Protein AF-A0A8X6KMV6-F1 (afdb_monomer_lite)

pLDDT: mean 76.81, std 20.89, range [30.95, 98.0]

Organism: Trichonephila clavata (NCBI:txid2740835)

Sequence (287 aa):
MKRKKREDEEQDEEENRRARKGWRGVPLWRKRGWTEKKVRKIEEEGGMQQQEKNLSFVSFFTSVDRYDYQVLLENATFCLVPRGRRLGSFRFLEALQAGCVPVLLSNGWELPFSDVLHWDKATVWADERLLLQVPEMIRSIPPTKVHSYRQQTQILWDNYFSSVEKIVSTTFEIIRERVRIPLQRSSYVWNSHPGALPILPQFSDVLRDFPFYLNHLGDTPHPKFTAVIYVSMAAHSAPLLRLVKTVAKSAYAARVVVIWNSETVPASSVKWPSSPIPINVIQAQHK

Secondary structure (DSSP, 8-state):
-TTHHHHHHHHHHHHHHHHHHS-SS--HHHHTT--HHHHHHHHHHT---S--SS---S-SSS-TTSS-HHHHHHH-SEEEEE--SSS--HHHHHHHHTT-EEEEE-TTPPPTTTTT--GGGT-EE--GGGGGGHHHHHHTS-HHHHHHHHHHHHHHIIIIISSHHHHHHHHHHHHHHHH-GGGPPPHHHHHSTT-STTS-TTS---GGGSGGGTTTTTPPPPSSEEEEEEE-S----HHHHHHHHHHHT-TTEEEEEEEE-SSS---TT--PPP-SS-EEEEE----

Foldseek 3Di:
DVVVVVVVVVVVVVVVVVVVVPDDPDDVCVVVVDDPVRVVVCVVVPDDDDDDPPDPDDDPDPPPPPDDPLVVLLPALAFEFEDDPDLDTPSLLSNLVSLHAYEYAYPPRDDPPVVQEDCVQQHHYDHVVCVVCVVVVVVPDDVVSSVSNSVQSPQCCQQAPVDPVSVVLVVVLVVVCVVPVLLDADSCQCRDPPHDSVDDSVDDPDPVVDPVCCVVVVHDDDQADEAEAEAADDPPDPVVLVVQVVLLPDPRHQEYEYEYNYPDDPDPPPDRDDGPHYYHYHYDDPD

InterPro domains:
  IPR004263 Exostosin-like [PTHR11062] (48-169)
  IPR015338 Glycosyl transferase 64 domain [PF09258] (225-286)
  IPR029044 Nucleotide-diphospho-sugar transferases [G3DSA:3.90.550.10] (223-287)
  IPR040911 Exostosin, GT47 domain [PF03016] (50-140)

Structure (mmCIF, N/CA/C/O backbone):
data_AF-A0A8X6KMV6-F1
#
_entry.id   AF-A0A8X6KMV6-F1
#
loop_
_atom_site.group_PDB
_atom_site.id
_atom_site.type_symbol
_atom_site.label_atom_id
_atom_site.label_alt_id
_atom_site.label_comp_id
_atom_site.label_asym_id
_atom_site.label_entity_id
_atom_site.label_seq_id
_atom_site.pdbx_PDB_ins_code
_atom_site.Cartn_x
_atom_site.Cartn_y
_atom_site.Cartn_z
_atom_site.occupancy
_atom_site.B_iso_or_equiv
_atom_site.auth_seq_id
_atom_site.auth_comp_id
_atom_site.auth_asym_id
_atom_site.auth_atom_id
_atom_site.pdbx_PDB_model_num
ATOM 1 N N . MET A 1 1 ? 49.694 -40.232 -8.387 1.00 46.78 1 MET A N 1
ATOM 2 C CA . MET A 1 1 ? 48.584 -39.443 -8.978 1.00 46.78 1 MET A CA 1
ATOM 3 C C . MET A 1 1 ? 47.824 -38.556 -7.985 1.00 46.78 1 MET A C 1
ATOM 5 O O . MET A 1 1 ? 47.516 -37.438 -8.357 1.00 46.78 1 MET A O 1
ATOM 9 N N . LYS A 1 2 ? 47.547 -38.972 -6.735 1.00 47.00 2 LYS A N 1
ATOM 10 C CA . LYS A 1 2 ? 46.795 -38.138 -5.763 1.00 47.00 2 LYS A CA 1
ATOM 11 C C . LYS A 1 2 ? 47.569 -36.970 -5.116 1.00 47.00 2 LYS A C 1
ATOM 13 O O . LYS A 1 2 ? 46.929 -36.087 -4.566 1.00 47.00 2 LYS A O 1
ATOM 18 N N . ARG A 1 3 ? 48.908 -36.965 -5.166 1.00 43.78 3 ARG A N 1
ATOM 19 C CA . ARG A 1 3 ? 49.748 -35.912 -4.556 1.00 43.78 3 ARG A CA 1
ATOM 20 C C . ARG A 1 3 ? 49.886 -34.681 -5.463 1.00 43.78 3 ARG A C 1
ATOM 22 O O . ARG A 1 3 ? 49.598 -33.582 -5.028 1.00 43.78 3 ARG A O 1
ATOM 29 N N . LYS A 1 4 ? 50.137 -34.914 -6.756 1.00 40.34 4 LYS A N 1
ATOM 30 C CA . LYS A 1 4 ? 50.258 -33.869 -7.785 1.00 40.34 4 LYS A CA 1
ATOM 31 C C . LYS A 1 4 ? 48.969 -33.057 -7.979 1.00 40.34 4 LYS A C 1
ATOM 33 O O . LYS A 1 4 ? 49.006 -31.843 -7.960 1.00 40.34 4 LYS A O 1
ATOM 38 N N . LYS A 1 5 ? 47.807 -33.724 -7.991 1.00 40.69 5 LYS A N 1
ATOM 39 C CA . LYS A 1 5 ? 46.504 -33.042 -8.077 1.00 40.69 5 LYS A CA 1
ATOM 40 C C . LYS A 1 5 ? 46.213 -32.125 -6.876 1.00 40.69 5 LYS A C 1
ATOM 42 O O . LYS A 1 5 ? 45.479 -31.160 -7.014 1.00 40.69 5 LYS A O 1
ATOM 47 N N . ARG A 1 6 ? 46.774 -32.442 -5.704 1.00 45.81 6 ARG A N 1
ATOM 48 C CA . ARG A 1 6 ? 46.565 -31.664 -4.479 1.00 45.81 6 ARG A CA 1
ATOM 49 C C . ARG A 1 6 ? 47.495 -30.443 -4.413 1.00 45.81 6 ARG A C 1
ATOM 51 O O . ARG A 1 6 ? 47.099 -29.441 -3.847 1.00 45.81 6 ARG A O 1
ATOM 58 N N . GLU A 1 7 ? 48.674 -30.525 -5.030 1.00 48.22 7 GLU A N 1
ATOM 59 C CA . GLU A 1 7 ? 49.608 -29.399 -5.203 1.00 48.22 7 GLU A CA 1
ATOM 60 C C . GLU A 1 7 ? 49.115 -28.413 -6.280 1.00 48.22 7 GLU A C 1
ATOM 62 O O . GLU A 1 7 ? 49.210 -27.203 -6.086 1.00 48.22 7 GLU A O 1
ATOM 67 N N . ASP A 1 8 ? 48.511 -28.920 -7.361 1.00 43.59 8 ASP A N 1
ATOM 68 C CA . ASP A 1 8 ? 47.935 -28.092 -8.431 1.00 43.59 8 ASP A CA 1
ATOM 69 C C . ASP A 1 8 ? 46.687 -27.307 -7.944 1.00 43.59 8 ASP A C 1
ATOM 71 O O . ASP A 1 8 ? 46.534 -26.126 -8.245 1.00 43.59 8 ASP A O 1
ATOM 75 N N . GLU A 1 9 ? 45.823 -27.920 -7.117 1.00 48.19 9 GLU A N 1
ATOM 76 C CA . GLU A 1 9 ? 44.643 -27.249 -6.530 1.00 48.19 9 GLU A CA 1
ATOM 77 C C . GLU A 1 9 ? 45.021 -26.167 -5.491 1.00 48.19 9 GLU A C 1
ATOM 79 O O . GLU A 1 9 ? 44.316 -25.165 -5.354 1.00 48.19 9 GLU A O 1
ATOM 84 N N . GLU A 1 10 ? 46.143 -26.330 -4.780 1.00 49.81 10 GLU A N 1
ATOM 85 C CA . GLU A 1 10 ? 46.618 -25.368 -3.773 1.00 49.81 10 GLU A CA 1
ATOM 86 C C . GLU A 1 10 ? 47.296 -24.144 -4.425 1.00 49.81 10 GLU A C 1
ATOM 88 O O . GLU A 1 10 ? 47.145 -23.017 -3.944 1.00 49.81 10 GLU A O 1
ATOM 93 N N . GLN A 1 11 ? 47.960 -24.333 -5.576 1.00 42.31 11 GLN A N 1
ATOM 94 C CA . GLN A 1 11 ? 48.485 -23.236 -6.401 1.00 42.31 11 GLN A CA 1
ATOM 95 C C . GLN A 1 11 ? 47.372 -22.385 -7.031 1.00 42.31 11 GLN A C 1
ATOM 97 O O . GLN A 1 11 ? 47.452 -21.153 -6.984 1.00 42.31 11 GLN A O 1
ATOM 102 N N . ASP A 1 12 ? 46.310 -23.016 -7.537 1.00 44.03 12 ASP A N 1
ATOM 103 C CA . ASP A 1 12 ? 45.168 -22.312 -8.132 1.00 44.03 12 ASP A CA 1
ATOM 104 C C . ASP A 1 12 ? 44.402 -21.467 -7.094 1.00 44.03 12 ASP A C 1
ATOM 106 O O . ASP A 1 12 ? 43.954 -20.353 -7.391 1.00 44.03 12 ASP A O 1
ATOM 110 N N . GLU A 1 13 ? 44.274 -21.929 -5.843 1.00 50.09 13 GLU A N 1
ATOM 111 C CA . GLU A 1 13 ? 43.639 -21.140 -4.777 1.00 50.09 13 GLU A CA 1
ATOM 112 C C . GLU A 1 13 ? 44.478 -19.928 -4.340 1.00 50.09 13 GLU A C 1
ATOM 114 O O . GLU A 1 13 ? 43.919 -18.863 -4.025 1.00 50.09 13 GLU A O 1
ATOM 119 N N . GLU A 1 14 ? 45.809 -20.041 -4.340 1.00 46.94 14 GLU A N 1
ATOM 120 C CA . GLU A 1 14 ? 46.691 -18.928 -3.991 1.00 46.94 14 GLU A CA 1
ATOM 121 C C . GLU A 1 14 ? 46.764 -17.873 -5.109 1.00 46.94 14 GLU A C 1
ATOM 123 O O . GLU A 1 14 ? 46.710 -16.666 -4.827 1.00 46.94 14 GLU A O 1
ATOM 128 N N . GLU A 1 15 ? 46.773 -18.296 -6.375 1.00 44.78 15 GLU A N 1
ATOM 129 C CA . GLU A 1 15 ? 46.689 -17.397 -7.530 1.00 44.78 15 GLU A CA 1
ATOM 130 C C . GLU A 1 15 ? 45.343 -16.652 -7.562 1.00 44.78 15 GLU A C 1
ATOM 132 O O . GLU A 1 15 ? 45.298 -15.426 -7.729 1.00 44.78 15 GLU A O 1
ATOM 137 N N . ASN A 1 16 ? 44.240 -17.340 -7.254 1.00 43.38 16 ASN A N 1
ATOM 138 C CA . ASN A 1 16 ? 42.907 -16.737 -7.205 1.00 43.38 16 ASN A CA 1
ATOM 139 C C . ASN A 1 16 ? 42.738 -15.776 -6.002 1.00 43.38 16 ASN A C 1
ATOM 141 O O . ASN A 1 16 ? 42.033 -14.762 -6.089 1.00 43.38 16 ASN A O 1
ATOM 145 N N . ARG A 1 17 ? 43.450 -16.006 -4.884 1.00 48.69 17 ARG A N 1
ATOM 146 C CA . ARG A 1 17 ? 43.554 -15.032 -3.775 1.00 48.69 17 ARG A CA 1
ATOM 147 C C . ARG A 1 17 ? 44.360 -13.789 -4.152 1.00 48.69 17 ARG A C 1
ATOM 149 O O . ARG A 1 17 ? 43.972 -12.691 -3.737 1.00 48.69 17 ARG A O 1
ATOM 156 N N . ARG A 1 18 ? 45.439 -13.922 -4.933 1.00 44.16 18 ARG A N 1
ATOM 157 C CA . ARG A 1 18 ? 46.222 -12.777 -5.443 1.00 44.16 18 ARG A CA 1
ATOM 158 C C . ARG A 1 18 ? 45.424 -11.971 -6.475 1.00 44.16 18 ARG A C 1
ATOM 160 O O . ARG A 1 18 ? 45.390 -10.743 -6.387 1.00 44.16 18 ARG A O 1
ATOM 167 N N . ALA A 1 19 ? 44.675 -12.639 -7.354 1.00 44.44 19 ALA A N 1
ATOM 168 C CA . ALA A 1 19 ? 43.802 -12.002 -8.342 1.00 44.44 19 ALA A CA 1
ATOM 169 C C . ALA A 1 19 ? 42.655 -11.190 -7.704 1.00 44.44 19 ALA A C 1
ATOM 171 O O . ALA A 1 19 ? 42.304 -10.115 -8.187 1.00 44.44 19 ALA A O 1
ATOM 172 N N . ARG A 1 20 ? 42.106 -11.624 -6.562 1.00 45.59 20 ARG A N 1
ATOM 173 C CA . ARG A 1 20 ? 41.031 -10.886 -5.867 1.00 45.59 20 ARG A CA 1
ATOM 174 C C . ARG A 1 20 ? 41.483 -9.588 -5.191 1.00 45.59 20 ARG A C 1
ATOM 176 O O . ARG A 1 20 ? 40.651 -8.709 -4.974 1.00 45.59 20 ARG A O 1
ATOM 183 N N . LYS A 1 21 ? 42.773 -9.435 -4.869 1.00 42.78 21 LYS A N 1
ATOM 184 C CA . LYS A 1 21 ? 43.291 -8.240 -4.174 1.00 42.78 21 LYS A CA 1
ATOM 185 C C . LYS A 1 21 ? 43.735 -7.106 -5.114 1.00 42.78 21 LYS A C 1
ATOM 187 O O . LYS A 1 21 ? 43.812 -5.972 -4.658 1.00 42.78 21 LYS A O 1
ATOM 192 N N . GLY A 1 22 ? 43.958 -7.370 -6.407 1.00 42.41 22 GLY A N 1
ATOM 193 C CA . GLY A 1 22 ? 44.507 -6.382 -7.357 1.00 42.41 22 GLY A CA 1
ATOM 194 C C . GLY A 1 22 ? 43.522 -5.700 -8.321 1.00 42.41 22 GLY A C 1
ATOM 195 O O . GLY A 1 22 ? 43.952 -4.895 -9.140 1.00 42.41 22 GLY A O 1
ATOM 196 N N . TRP A 1 23 ? 42.221 -6.015 -8.284 1.00 45.22 23 TRP A N 1
ATOM 197 C CA . TRP A 1 23 ? 41.308 -5.723 -9.407 1.00 45.22 23 TRP A CA 1
ATOM 198 C C . TRP A 1 23 ? 40.057 -4.917 -9.025 1.00 45.22 23 TRP A C 1
ATOM 200 O O . TRP A 1 23 ? 38.942 -5.241 -9.440 1.00 45.22 23 TRP A O 1
ATOM 210 N N . ARG A 1 24 ? 40.222 -3.821 -8.278 1.00 32.06 24 ARG A N 1
ATOM 211 C CA . ARG A 1 24 ? 39.192 -2.770 -8.188 1.00 32.06 24 ARG A CA 1
ATOM 212 C C . ARG A 1 24 ? 39.662 -1.524 -8.943 1.00 32.06 24 ARG A C 1
ATOM 214 O O . ARG A 1 24 ? 40.723 -1.002 -8.637 1.00 32.06 24 ARG A O 1
ATOM 221 N N . GLY A 1 25 ? 38.881 -1.081 -9.936 1.00 45.06 25 GLY A N 1
ATOM 222 C CA . GLY A 1 25 ? 39.086 0.196 -10.643 1.00 45.06 25 GLY A CA 1
ATOM 223 C C . GLY A 1 25 ? 39.717 0.151 -12.043 1.00 45.06 25 GLY A C 1
ATOM 224 O O . GLY A 1 25 ? 39.927 1.205 -12.627 1.00 45.06 25 GLY A O 1
ATOM 225 N N . VAL A 1 26 ? 40.011 -1.020 -12.623 1.00 44.22 26 VAL A N 1
ATOM 226 C CA . VAL A 1 26 ? 40.602 -1.092 -13.979 1.00 44.22 26 VAL A CA 1
ATOM 227 C C . VAL A 1 26 ? 39.504 -1.081 -15.063 1.00 44.22 26 VAL A C 1
ATOM 229 O O . VAL A 1 26 ? 38.634 -1.959 -15.017 1.00 44.22 26 VAL A O 1
ATOM 232 N N . PRO A 1 27 ? 39.540 -0.166 -16.056 1.00 47.47 27 PRO A N 1
ATOM 233 C CA . PRO A 1 27 ? 38.588 -0.127 -17.172 1.00 47.47 27 PRO A CA 1
ATOM 234 C C . PRO A 1 27 ? 38.566 -1.422 -18.001 1.00 47.47 27 PRO A C 1
ATOM 236 O O . PRO A 1 27 ? 39.593 -2.080 -18.192 1.00 47.47 27 PRO A O 1
ATOM 239 N N . LEU A 1 28 ? 37.390 -1.792 -18.521 1.00 41.94 28 LEU A N 1
ATOM 240 C CA . LEU A 1 28 ? 37.129 -3.103 -19.135 1.00 41.94 28 LEU A CA 1
ATOM 241 C C . LEU A 1 28 ? 38.008 -3.406 -20.366 1.00 41.94 28 LEU A C 1
ATOM 243 O O . LEU A 1 28 ? 38.371 -4.560 -20.592 1.00 41.94 28 LEU A O 1
ATOM 247 N N . TRP A 1 29 ? 38.389 -2.384 -21.138 1.00 46.44 29 TRP A N 1
ATOM 248 C CA . TRP A 1 29 ? 39.237 -2.532 -22.328 1.00 46.44 29 TRP A CA 1
ATOM 249 C C . TRP A 1 29 ? 40.668 -2.969 -21.979 1.00 46.44 29 TRP A C 1
ATOM 251 O O . TRP A 1 29 ? 41.260 -3.781 -22.693 1.00 46.44 29 TRP A O 1
ATOM 261 N N . ARG A 1 30 ? 41.189 -2.540 -20.820 1.00 37.34 30 ARG A N 1
ATOM 262 C CA . ARG A 1 30 ? 42.487 -2.986 -20.289 1.00 37.34 30 ARG A CA 1
ATOM 263 C C . ARG A 1 30 ? 42.439 -4.444 -19.837 1.00 37.34 30 ARG A C 1
ATOM 265 O O . ARG A 1 30 ? 43.402 -5.176 -20.033 1.00 37.34 30 ARG A O 1
ATOM 272 N N . LYS A 1 31 ? 41.290 -4.895 -19.313 1.00 47.50 31 LYS A N 1
ATOM 273 C CA . LYS A 1 31 ? 41.055 -6.307 -18.946 1.00 47.50 31 LYS A CA 1
ATOM 274 C C . LYS A 1 31 ? 41.019 -7.243 -20.160 1.00 47.50 31 LYS A C 1
ATOM 276 O O . LYS A 1 31 ? 41.242 -8.436 -20.007 1.00 47.50 31 LYS A O 1
ATOM 281 N N . ARG A 1 32 ? 40.753 -6.708 -21.359 1.00 43.72 32 ARG A N 1
ATOM 282 C CA . ARG A 1 32 ? 40.775 -7.440 -22.639 1.00 43.72 32 ARG A CA 1
ATOM 283 C C . ARG A 1 32 ? 42.110 -7.319 -23.392 1.00 43.72 32 ARG A C 1
ATOM 285 O O . ARG A 1 32 ? 42.198 -7.769 -24.530 1.00 43.72 32 ARG A O 1
ATOM 292 N N . GLY A 1 33 ? 43.134 -6.710 -22.782 1.00 40.50 33 GLY A N 1
ATOM 293 C CA . GLY A 1 33 ? 44.474 -6.574 -23.367 1.00 40.50 33 GLY A CA 1
ATOM 294 C C . GLY A 1 33 ? 44.564 -5.589 -24.537 1.00 40.50 33 GLY A C 1
ATOM 295 O O . GLY A 1 33 ? 45.483 -5.682 -25.348 1.00 40.50 33 GLY A O 1
ATOM 296 N N . TRP A 1 34 ? 43.606 -4.667 -24.678 1.00 45.44 34 TRP A N 1
ATOM 297 C CA . TRP A 1 34 ? 43.614 -3.699 -25.776 1.00 45.44 34 TRP A CA 1
ATOM 298 C C . TRP A 1 34 ? 44.526 -2.516 -25.460 1.00 45.44 34 TRP A C 1
ATOM 300 O O . TRP A 1 34 ? 44.551 -2.013 -24.338 1.00 45.44 34 TRP A O 1
ATOM 310 N N . THR A 1 35 ? 45.275 -2.060 -26.463 1.00 56.41 35 THR A N 1
ATOM 311 C CA . THR A 1 35 ? 46.129 -0.876 -26.349 1.00 56.41 35 THR A CA 1
ATOM 312 C C . THR A 1 35 ? 45.323 0.394 -26.608 1.00 56.41 35 THR A C 1
ATOM 314 O O . THR A 1 35 ? 44.386 0.407 -27.403 1.00 56.41 35 THR A O 1
ATOM 317 N N . GLU A 1 36 ? 45.713 1.491 -25.968 1.00 46.72 36 GLU A N 1
ATOM 318 C CA . GLU A 1 36 ? 45.024 2.790 -26.039 1.00 46.72 36 GLU A CA 1
ATOM 319 C C . GLU A 1 36 ? 44.942 3.336 -27.480 1.00 46.72 36 GLU A C 1
ATOM 321 O O . GLU A 1 36 ? 43.930 3.899 -27.892 1.00 46.72 36 GLU A O 1
ATOM 326 N N . LYS A 1 37 ? 45.960 3.041 -28.306 1.00 49.62 37 LYS A N 1
ATOM 327 C CA . LYS A 1 37 ? 45.961 3.318 -29.755 1.00 49.62 37 LYS A CA 1
ATOM 328 C C . LYS A 1 37 ? 44.886 2.538 -30.522 1.00 49.62 37 LYS A C 1
ATOM 330 O O . LYS A 1 37 ? 44.351 3.050 -31.498 1.00 49.62 37 LYS A O 1
ATOM 335 N N . LYS A 1 38 ? 44.563 1.312 -30.096 1.00 44.59 38 LYS A N 1
ATOM 336 C CA . LYS A 1 38 ? 43.521 0.479 -30.716 1.00 44.59 38 LYS A CA 1
ATOM 337 C C . LYS A 1 38 ? 42.118 0.971 -30.355 1.00 44.59 38 LYS A C 1
ATOM 339 O O . LYS A 1 38 ? 41.230 0.880 -31.188 1.00 44.59 38 LYS A O 1
ATOM 344 N N . VAL A 1 39 ? 41.939 1.524 -29.155 1.00 53.59 39 VAL A N 1
ATOM 345 C CA . VAL A 1 39 ? 40.666 2.123 -28.716 1.00 53.59 39 VAL A CA 1
ATOM 346 C C . VAL A 1 39 ? 40.379 3.409 -29.492 1.00 53.59 39 VAL A C 1
ATOM 348 O O . VAL A 1 39 ? 39.318 3.518 -30.094 1.00 53.59 39 VAL A O 1
ATOM 351 N N . ARG A 1 40 ? 41.360 4.318 -29.593 1.00 45.19 40 ARG A N 1
ATOM 352 C CA . ARG A 1 40 ? 41.208 5.570 -30.356 1.00 45.19 40 ARG A CA 1
ATOM 353 C C . ARG A 1 40 ? 40.933 5.347 -31.842 1.00 45.19 40 ARG A C 1
ATOM 355 O O . ARG A 1 40 ? 40.105 6.038 -32.414 1.00 45.19 40 ARG A O 1
ATOM 362 N N . LYS A 1 41 ? 41.561 4.335 -32.447 1.00 45.81 41 LYS A N 1
ATOM 363 C CA . LYS A 1 41 ? 41.312 3.974 -33.849 1.00 45.81 41 LYS A CA 1
ATOM 364 C C . LYS A 1 41 ? 39.871 3.495 -34.088 1.00 45.81 41 LYS A C 1
ATOM 366 O O . LYS A 1 41 ? 39.292 3.821 -35.111 1.00 45.81 41 LYS A O 1
ATOM 371 N N . ILE A 1 42 ? 39.277 2.774 -33.132 1.00 56.03 42 ILE A N 1
ATOM 372 C CA . ILE A 1 42 ? 37.872 2.333 -33.203 1.00 56.03 42 ILE A CA 1
ATOM 373 C C . ILE A 1 42 ? 36.911 3.516 -32.992 1.00 56.03 42 ILE A C 1
ATOM 375 O O . ILE A 1 42 ? 35.853 3.560 -33.614 1.00 56.03 42 ILE A O 1
ATOM 379 N N . GLU A 1 43 ? 37.274 4.482 -32.144 1.00 50.47 43 GLU A N 1
ATOM 380 C CA . GLU A 1 43 ? 36.492 5.711 -31.935 1.00 50.47 43 GLU A CA 1
ATOM 381 C C . GLU A 1 43 ? 36.535 6.650 -33.152 1.00 50.47 43 GLU A C 1
ATOM 383 O O . GLU A 1 43 ? 35.519 7.256 -33.484 1.00 50.47 43 GLU A O 1
ATOM 388 N N . GLU A 1 44 ? 37.674 6.732 -33.847 1.00 46.47 44 GLU A N 1
ATOM 389 C CA . GLU A 1 44 ? 37.837 7.514 -35.081 1.00 46.47 44 GLU A CA 1
ATOM 390 C C . GLU A 1 44 ? 37.167 6.845 -36.296 1.00 46.47 44 GLU A C 1
ATOM 392 O O . GLU A 1 44 ? 36.535 7.527 -37.101 1.00 46.47 44 GLU A O 1
ATOM 397 N N . GLU A 1 45 ? 37.242 5.513 -36.420 1.00 45.38 45 GLU A N 1
ATOM 398 C CA . GLU A 1 45 ? 36.596 4.753 -37.508 1.00 45.38 45 GLU A CA 1
ATOM 399 C C . GLU A 1 45 ? 35.074 4.588 -37.304 1.00 45.38 45 GLU A C 1
ATOM 401 O O . GLU A 1 45 ? 34.346 4.321 -38.258 1.00 45.38 45 GLU A O 1
ATOM 406 N N . GLY A 1 46 ? 34.574 4.784 -36.078 1.00 43.88 46 GLY A N 1
ATOM 407 C CA . GLY A 1 46 ? 33.152 4.716 -35.716 1.00 43.88 46 GLY A CA 1
ATOM 408 C C . GLY A 1 46 ? 32.370 6.026 -35.875 1.00 43.88 46 GLY A C 1
ATOM 409 O O . GLY A 1 46 ? 31.246 6.123 -35.379 1.00 43.88 46 GLY A O 1
ATOM 410 N N . GLY A 1 47 ? 32.944 7.043 -36.525 1.00 34.06 47 GLY A N 1
ATOM 411 C CA . GLY A 1 47 ? 32.275 8.319 -36.779 1.00 34.06 47 GLY A CA 1
ATOM 412 C C . GLY A 1 47 ? 31.037 8.155 -37.665 1.00 34.06 47 GLY A C 1
ATOM 413 O O . GLY A 1 47 ? 31.156 8.052 -38.884 1.00 34.06 47 GLY A O 1
ATOM 414 N N . MET A 1 48 ? 29.843 8.170 -37.064 1.00 33.88 48 MET A N 1
ATOM 415 C CA . MET A 1 48 ? 28.572 8.201 -37.790 1.00 33.88 48 MET A CA 1
ATOM 416 C C . MET A 1 48 ? 27.905 9.573 -37.671 1.00 33.88 48 MET A C 1
ATOM 418 O O . MET A 1 48 ? 27.920 10.225 -36.628 1.00 33.88 48 MET A O 1
ATOM 422 N N . GLN A 1 49 ? 27.387 10.001 -38.817 1.00 33.56 49 GLN A N 1
ATOM 423 C CA . GLN A 1 49 ? 26.981 11.344 -39.190 1.00 33.56 49 GLN A CA 1
ATOM 424 C C . GLN A 1 49 ? 25.909 11.970 -38.293 1.00 33.56 49 GLN A C 1
ATOM 426 O O . GLN A 1 49 ? 24.998 11.333 -37.771 1.00 33.56 49 GLN A O 1
ATOM 431 N N . GLN A 1 50 ? 26.021 13.288 -38.200 1.00 32.47 50 GLN A N 1
ATOM 432 C CA . GLN A 1 50 ? 25.160 14.219 -37.496 1.00 32.47 50 GLN A CA 1
ATOM 433 C C . GLN A 1 50 ? 23.776 14.354 -38.159 1.00 32.47 50 GLN A C 1
ATOM 435 O O . GLN A 1 50 ? 23.479 15.407 -38.713 1.00 32.47 50 GLN A O 1
ATOM 440 N N . GLN A 1 51 ? 22.911 13.333 -38.126 1.00 31.39 51 GLN A N 1
ATOM 441 C CA . GLN A 1 51 ? 21.521 13.503 -38.574 1.00 31.39 51 GLN A CA 1
ATOM 442 C C . GLN A 1 51 ? 20.570 12.395 -38.096 1.00 31.39 51 GLN A C 1
ATOM 444 O O . GLN A 1 51 ? 20.136 11.581 -38.887 1.00 31.39 51 GLN A O 1
ATOM 449 N N . GLU A 1 52 ? 20.196 12.382 -36.812 1.00 33.12 52 GLU A N 1
ATOM 450 C CA . GLU A 1 52 ? 18.970 11.707 -36.342 1.00 33.12 52 GLU A CA 1
ATOM 451 C C . GLU A 1 52 ? 18.639 12.169 -34.913 1.00 33.12 52 GLU A C 1
ATOM 453 O O . GLU A 1 52 ? 19.118 11.633 -33.918 1.00 33.12 52 GLU A O 1
ATOM 458 N N . LYS A 1 53 ? 17.840 13.236 -34.791 1.00 35.78 53 LYS A N 1
ATOM 459 C CA . LYS A 1 53 ? 17.361 13.751 -33.494 1.00 35.78 53 LYS A CA 1
ATOM 460 C C . LYS A 1 53 ? 16.015 13.168 -33.045 1.00 35.78 53 LYS A C 1
ATOM 462 O O . LYS A 1 53 ? 15.499 13.627 -32.039 1.00 35.78 53 LYS A O 1
ATOM 467 N N . ASN A 1 54 ? 15.462 12.159 -33.723 1.00 30.95 54 ASN A N 1
ATOM 468 C CA . ASN A 1 54 ? 14.115 11.645 -33.424 1.00 30.95 54 ASN A CA 1
ATOM 469 C C . ASN A 1 54 ? 13.998 10.108 -33.442 1.00 30.95 54 ASN A C 1
ATOM 471 O O . ASN A 1 54 ? 12.985 9.583 -33.889 1.00 30.95 54 ASN A O 1
ATOM 475 N N . LEU A 1 55 ? 14.989 9.370 -32.934 1.00 33.69 55 LEU A N 1
ATOM 476 C CA . LEU A 1 55 ? 14.838 7.932 -32.672 1.00 33.69 55 LEU A CA 1
ATOM 477 C C . LEU A 1 55 ? 15.562 7.522 -31.383 1.00 33.69 55 LEU A C 1
ATOM 479 O O . LEU A 1 55 ? 16.739 7.179 -31.382 1.00 33.69 55 LEU A O 1
ATOM 483 N N . SER A 1 56 ? 14.844 7.499 -30.262 1.00 35.78 56 SER A N 1
ATOM 484 C CA . SER A 1 56 ? 15.291 6.830 -29.035 1.00 35.78 56 SER A CA 1
ATOM 485 C C . SER A 1 56 ? 14.938 5.340 -29.080 1.00 35.78 56 SER A C 1
ATOM 487 O O . SER A 1 56 ? 14.143 4.846 -28.283 1.00 35.78 56 SER A O 1
ATOM 489 N N . PHE A 1 57 ? 15.501 4.608 -30.046 1.00 38.44 57 PHE A N 1
ATOM 490 C CA . PHE A 1 57 ? 15.384 3.148 -30.079 1.00 38.44 57 PHE A CA 1
ATOM 491 C C . PHE A 1 57 ? 16.531 2.465 -30.839 1.00 38.44 57 PHE A C 1
ATOM 493 O O . PHE A 1 57 ? 16.264 1.739 -31.779 1.00 38.44 57 PHE A O 1
ATOM 500 N N . VAL A 1 58 ? 17.802 2.640 -30.447 1.00 32.16 58 VAL A N 1
ATOM 501 C CA . VAL A 1 58 ? 18.876 1.676 -30.788 1.00 32.16 58 VAL A CA 1
ATOM 502 C C . VAL A 1 58 ? 19.977 1.677 -29.705 1.00 32.16 58 VAL A C 1
ATOM 504 O O . VAL A 1 58 ? 20.495 2.722 -29.332 1.00 32.16 58 VAL A O 1
ATOM 507 N N . SER A 1 59 ? 20.364 0.466 -29.276 1.00 31.66 59 SER A N 1
ATOM 508 C CA . SER A 1 59 ? 21.536 0.075 -28.461 1.00 31.66 59 SER A CA 1
ATOM 509 C C . SER A 1 59 ? 21.495 0.304 -26.940 1.00 31.66 59 SER A C 1
ATOM 511 O O . SER A 1 59 ? 22.051 1.259 -26.407 1.00 31.66 59 SER A O 1
ATOM 513 N N . PHE A 1 60 ? 20.932 -0.666 -26.209 1.00 37.91 60 PHE A N 1
ATOM 514 C CA . PHE A 1 60 ? 20.984 -0.726 -24.738 1.00 37.91 60 PHE A CA 1
ATOM 515 C C . PHE A 1 60 ? 22.165 -1.553 -24.179 1.00 37.91 60 PHE A C 1
ATOM 517 O O . PHE A 1 60 ? 22.207 -1.820 -22.983 1.00 37.91 60 PHE A O 1
ATOM 524 N N . PHE A 1 61 ? 23.131 -1.993 -24.999 1.00 37.78 61 PHE A N 1
ATOM 525 C CA . PHE A 1 61 ? 24.175 -2.924 -24.525 1.00 37.78 61 PHE A CA 1
ATOM 526 C C . PHE A 1 61 ? 25.627 -2.428 -24.561 1.00 37.78 61 PHE A C 1
ATOM 528 O O . PHE A 1 61 ? 26.493 -3.149 -24.070 1.00 37.78 61 PHE A O 1
ATOM 535 N N . THR A 1 62 ? 25.938 -1.213 -25.035 1.00 36.06 62 THR A N 1
ATOM 536 C CA . THR A 1 62 ? 27.349 -0.760 -25.116 1.00 36.06 62 THR A CA 1
ATOM 537 C C . THR A 1 62 ? 27.620 0.710 -24.761 1.00 36.06 62 THR A C 1
ATOM 539 O O . THR A 1 62 ? 28.587 1.280 -25.257 1.00 36.06 62 THR A O 1
ATOM 542 N N . SER A 1 63 ? 26.842 1.344 -23.877 1.00 38.94 63 SER A N 1
ATOM 543 C CA . SER A 1 63 ? 27.158 2.711 -23.408 1.00 38.94 63 SER A CA 1
ATOM 544 C C . SER A 1 63 ? 26.765 3.008 -21.952 1.00 38.94 63 SER A C 1
ATOM 546 O O . SER A 1 63 ? 26.406 4.133 -21.614 1.00 38.94 63 SER A O 1
ATOM 548 N N . VAL A 1 64 ? 26.905 2.033 -21.046 1.00 47.72 64 VAL A N 1
ATOM 549 C CA . VAL A 1 64 ? 26.726 2.235 -19.585 1.00 47.72 64 VAL A CA 1
ATOM 550 C C . VAL A 1 64 ? 27.958 2.909 -18.944 1.00 47.72 64 VAL A C 1
ATOM 552 O O . VAL A 1 64 ? 28.352 2.568 -17.841 1.00 47.72 64 VAL A O 1
ATOM 555 N N . ASP A 1 65 ? 28.602 3.840 -19.649 1.00 49.16 65 ASP A N 1
ATOM 556 C CA . ASP A 1 65 ? 29.747 4.614 -19.130 1.00 49.16 65 ASP A CA 1
ATOM 557 C C . ASP A 1 65 ? 29.505 6.137 -19.189 1.00 49.16 65 ASP A C 1
ATOM 559 O O . ASP A 1 65 ? 30.361 6.906 -18.762 1.00 49.16 65 ASP A O 1
ATOM 563 N N . ARG A 1 66 ? 28.349 6.613 -19.696 1.00 55.81 66 ARG A N 1
ATOM 564 C CA . ARG A 1 66 ? 28.064 8.063 -19.823 1.00 55.81 66 ARG A CA 1
ATOM 565 C C . ARG A 1 66 ? 26.945 8.617 -18.939 1.00 55.81 66 ARG A C 1
ATOM 567 O O . ARG A 1 66 ? 26.790 9.833 -18.897 1.00 55.81 66 ARG A O 1
ATOM 574 N N . TYR A 1 67 ? 26.175 7.779 -18.248 1.00 62.16 67 TYR A N 1
ATOM 575 C CA . TYR A 1 67 ? 25.014 8.228 -17.474 1.00 62.16 67 TYR A CA 1
ATOM 576 C C . TYR A 1 67 ? 24.959 7.544 -16.111 1.00 62.16 67 TYR A C 1
ATOM 578 O O . TYR A 1 67 ? 25.152 6.332 -16.015 1.00 62.16 67 TYR A O 1
ATOM 586 N N . ASP A 1 68 ? 24.675 8.327 -15.072 1.00 83.38 68 ASP A N 1
ATOM 587 C CA . ASP A 1 68 ? 24.423 7.818 -13.728 1.00 83.38 68 ASP A CA 1
ATOM 588 C C . ASP A 1 68 ? 23.094 7.044 -13.708 1.00 83.38 68 ASP A C 1
ATOM 590 O O . ASP A 1 68 ? 22.038 7.579 -14.060 1.00 83.38 68 ASP A O 1
ATOM 594 N N . TYR A 1 69 ? 23.156 5.766 -13.326 1.00 83.94 69 TYR A N 1
ATOM 595 C CA . TYR A 1 69 ? 22.003 4.866 -13.271 1.00 83.94 69 TYR A CA 1
ATOM 596 C C . TYR A 1 69 ? 20.896 5.406 -12.366 1.00 83.94 69 TYR A C 1
ATOM 598 O O . TYR A 1 69 ? 19.722 5.300 -12.719 1.00 83.94 69 TYR A O 1
ATOM 606 N N . GLN A 1 70 ? 21.259 6.010 -11.233 1.00 83.50 70 GLN A N 1
ATOM 607 C CA . GLN A 1 70 ? 20.278 6.527 -10.288 1.00 83.50 70 GLN A CA 1
ATOM 608 C C . GLN A 1 70 ? 19.508 7.706 -10.892 1.00 83.50 70 GLN A C 1
ATOM 610 O O . GLN A 1 70 ? 18.279 7.712 -10.892 1.00 83.50 70 GLN A O 1
ATOM 615 N N . VAL A 1 71 ? 20.228 8.635 -11.525 1.00 86.94 71 VAL A N 1
ATOM 616 C CA . VAL A 1 71 ? 19.635 9.781 -12.228 1.00 86.94 71 VAL A CA 1
ATOM 617 C C . VAL A 1 71 ? 18.733 9.322 -13.375 1.00 86.94 71 VAL A C 1
ATOM 619 O O . VAL A 1 71 ? 17.670 9.898 -13.601 1.00 86.94 71 VAL A O 1
ATOM 622 N N . LEU A 1 72 ? 19.123 8.280 -14.115 1.00 88.69 72 LEU A N 1
ATOM 623 C CA . LEU A 1 72 ? 18.273 7.715 -15.166 1.00 88.69 72 LEU A CA 1
ATOM 624 C C . LEU A 1 72 ? 16.977 7.127 -14.602 1.00 88.69 72 LEU A C 1
ATOM 626 O O . LEU A 1 72 ? 15.918 7.310 -15.199 1.00 88.69 72 LEU A O 1
ATOM 630 N N . LEU A 1 73 ? 17.059 6.428 -13.470 1.00 88.62 73 LEU A N 1
ATOM 631 C CA . LEU A 1 73 ? 15.914 5.773 -12.851 1.00 88.62 73 LEU A CA 1
ATOM 632 C C . LEU A 1 73 ? 14.921 6.784 -12.259 1.00 88.62 73 LEU A C 1
ATOM 634 O O . LEU A 1 73 ? 13.718 6.639 -12.456 1.00 88.62 73 LEU A O 1
ATOM 638 N N . GLU A 1 74 ? 15.418 7.832 -11.600 1.00 87.56 74 GLU A N 1
ATOM 639 C CA . GLU A 1 74 ? 14.602 8.914 -11.028 1.00 87.56 74 GLU A CA 1
ATOM 640 C C . GLU A 1 74 ? 13.880 9.732 -12.114 1.00 87.56 74 GLU A C 1
ATOM 642 O O . GLU A 1 74 ? 12.719 10.115 -11.952 1.00 87.56 74 GLU A O 1
ATOM 647 N N . ASN A 1 75 ? 14.536 9.944 -13.260 1.00 90.94 75 ASN A N 1
ATOM 648 C CA . ASN A 1 75 ? 13.942 10.633 -14.408 1.00 90.94 75 ASN A CA 1
ATOM 649 C C . ASN A 1 75 ? 13.000 9.741 -15.235 1.00 90.94 75 ASN A C 1
ATOM 651 O O . ASN A 1 75 ? 12.241 10.242 -16.070 1.00 90.94 75 ASN A O 1
ATOM 655 N N . ALA A 1 76 ? 13.031 8.421 -15.037 1.00 93.56 76 ALA A N 1
ATOM 656 C CA . ALA A 1 76 ? 12.186 7.502 -15.778 1.00 93.56 76 ALA A CA 1
ATOM 657 C C . ALA A 1 76 ? 10.730 7.554 -15.286 1.00 93.56 76 ALA A C 1
ATOM 659 O O . ALA A 1 76 ? 10.415 7.537 -14.093 1.00 93.56 76 ALA A O 1
ATOM 660 N N . THR A 1 77 ? 9.796 7.583 -16.240 1.00 95.06 77 THR A N 1
ATOM 661 C CA . THR A 1 77 ? 8.362 7.461 -15.934 1.00 95.06 77 THR A CA 1
ATOM 662 C C . THR A 1 77 ? 7.954 6.005 -15.727 1.00 95.06 77 THR A C 1
ATOM 664 O O . THR A 1 77 ? 7.257 5.697 -14.760 1.00 95.06 77 THR A O 1
ATOM 667 N N . PHE A 1 78 ? 8.420 5.125 -16.617 1.00 96.88 78 PHE A N 1
ATOM 668 C CA . PHE A 1 78 ? 8.157 3.688 -16.623 1.00 96.88 78 PHE A CA 1
ATOM 669 C C . PHE A 1 78 ? 9.474 2.913 -16.590 1.00 96.88 78 PHE A C 1
ATOM 671 O O . PHE A 1 78 ? 10.407 3.254 -17.319 1.00 96.88 78 PHE A O 1
ATOM 678 N N . CYS A 1 79 ? 9.531 1.850 -15.788 1.00 95.19 79 CYS A N 1
ATOM 679 C CA . CYS A 1 79 ? 10.729 1.041 -15.593 1.00 95.19 79 CYS A CA 1
ATOM 680 C C . CYS A 1 79 ? 10.439 -0.408 -15.941 1.00 95.19 79 CYS A C 1
ATOM 682 O O . CYS A 1 79 ? 9.563 -1.038 -15.355 1.00 95.19 79 CYS A O 1
ATOM 684 N N . LEU A 1 80 ? 11.188 -0.948 -16.897 1.00 93.31 80 LEU A N 1
ATOM 685 C CA . LEU A 1 80 ? 11.000 -2.321 -17.335 1.00 93.31 80 LEU A CA 1
ATOM 686 C C . LEU A 1 80 ? 11.558 -3.302 -16.298 1.00 93.31 80 LEU A C 1
ATOM 688 O O . LEU A 1 80 ? 12.739 -3.251 -15.950 1.00 93.31 80 LEU A O 1
ATOM 692 N N . VAL A 1 81 ? 10.720 -4.232 -15.845 1.00 93.38 81 VAL A N 1
ATOM 693 C CA . VAL A 1 81 ? 11.068 -5.257 -14.856 1.00 93.38 81 VAL A CA 1
ATOM 694 C C . VAL A 1 81 ? 10.861 -6.645 -15.474 1.00 93.38 81 VAL A C 1
ATOM 696 O O . VAL A 1 81 ? 9.812 -7.267 -15.285 1.00 93.38 81 VAL A O 1
ATOM 699 N N . PRO A 1 82 ? 11.845 -7.145 -16.243 1.00 90.75 82 PRO A N 1
ATOM 700 C CA . PRO A 1 82 ? 11.803 -8.495 -16.790 1.00 90.75 82 PRO A CA 1
ATOM 701 C C . PRO A 1 82 ? 12.110 -9.552 -15.731 1.00 90.75 82 PRO A C 1
ATOM 703 O O . PRO A 1 82 ? 12.779 -9.274 -14.726 1.00 90.75 82 PRO A O 1
ATOM 706 N N . ARG A 1 83 ? 11.683 -10.794 -15.992 1.00 83.81 83 ARG A N 1
ATOM 707 C CA . ARG A 1 83 ? 12.102 -11.947 -15.188 1.00 83.81 83 ARG A CA 1
ATOM 708 C C . ARG A 1 83 ? 13.612 -12.061 -15.089 1.00 83.81 83 ARG A C 1
ATOM 710 O O . ARG A 1 83 ? 14.335 -12.073 -16.084 1.00 83.81 83 ARG A O 1
ATOM 717 N N . GLY A 1 84 ? 14.077 -12.205 -13.854 1.00 78.12 84 GLY A N 1
ATOM 718 C CA . GLY A 1 84 ? 15.434 -12.633 -13.555 1.00 78.12 84 GLY A CA 1
ATOM 719 C C . GLY A 1 84 ? 15.531 -14.153 -13.414 1.00 78.12 84 GLY A C 1
ATOM 720 O O . GLY A 1 84 ? 14.539 -14.873 -13.437 1.00 78.12 84 GLY A O 1
ATOM 721 N N . ARG A 1 85 ? 16.752 -14.649 -13.174 1.00 77.56 85 ARG A N 1
ATOM 722 C CA . ARG A 1 85 ? 16.989 -16.059 -12.798 1.00 77.56 85 ARG A CA 1
ATOM 723 C C . ARG A 1 85 ? 16.455 -16.432 -11.411 1.00 77.56 85 ARG A C 1
ATOM 725 O O . ARG A 1 85 ? 16.405 -17.610 -11.081 1.00 77.56 85 ARG A O 1
ATOM 732 N N . ARG A 1 86 ? 16.163 -15.442 -10.567 1.00 81.44 86 ARG A N 1
ATOM 733 C CA . ARG A 1 86 ? 15.681 -15.624 -9.193 1.00 81.44 86 ARG A CA 1
ATOM 734 C C . ARG A 1 86 ? 14.226 -15.175 -9.104 1.00 81.44 86 ARG A C 1
ATOM 736 O O . ARG A 1 86 ? 13.788 -14.361 -9.909 1.00 81.44 86 ARG A O 1
ATOM 743 N N . LEU A 1 87 ? 13.525 -15.667 -8.083 1.00 73.94 87 LEU A N 1
ATOM 744 C CA . LEU A 1 87 ? 12.127 -15.315 -7.804 1.00 73.94 87 LEU A CA 1
ATOM 745 C C . LEU A 1 87 ? 11.941 -13.837 -7.414 1.00 73.94 87 LEU A C 1
ATOM 747 O O . LEU A 1 87 ? 10.857 -13.291 -7.574 1.00 73.94 87 LEU A O 1
ATOM 751 N N . GLY A 1 88 ? 12.997 -13.187 -6.913 1.00 75.12 88 GLY A N 1
ATOM 752 C CA . GLY A 1 88 ? 13.008 -11.756 -6.616 1.00 75.12 88 GLY A CA 1
ATOM 753 C C . GLY A 1 88 ? 13.702 -10.942 -7.707 1.00 75.12 88 GLY A C 1
ATOM 754 O O . GLY A 1 88 ? 14.711 -11.374 -8.272 1.00 75.12 88 GLY A O 1
ATOM 755 N N . SER A 1 89 ? 13.202 -9.729 -7.945 1.00 81.69 89 SER A N 1
ATOM 756 C CA . SER A 1 89 ? 13.824 -8.746 -8.833 1.00 81.69 89 SER A CA 1
ATOM 757 C C . SER A 1 89 ? 14.210 -7.501 -8.040 1.00 81.69 89 SER A C 1
ATOM 759 O O . SER A 1 89 ? 13.343 -6.758 -7.594 1.00 81.69 89 SER A O 1
ATOM 761 N N . PHE A 1 90 ? 15.510 -7.247 -7.877 1.00 87.06 90 PHE A N 1
ATOM 762 C CA . PHE A 1 90 ? 15.989 -6.012 -7.240 1.00 87.06 90 PHE A CA 1
ATOM 763 C C . PHE A 1 90 ? 15.530 -4.766 -8.015 1.00 87.06 90 PHE A C 1
ATOM 765 O O . PHE A 1 90 ? 15.173 -3.766 -7.405 1.00 87.06 90 PHE A O 1
ATOM 772 N N . ARG A 1 91 ? 15.410 -4.879 -9.347 1.00 89.56 91 ARG A N 1
ATOM 773 C CA . ARG A 1 91 ? 14.892 -3.820 -10.227 1.00 89.56 91 ARG A CA 1
ATOM 774 C C . ARG A 1 91 ? 13.474 -3.390 -9.878 1.00 89.56 91 ARG A C 1
ATOM 776 O O . ARG A 1 91 ? 13.116 -2.245 -10.111 1.00 89.56 91 ARG A O 1
ATOM 783 N N . PHE A 1 92 ? 12.665 -4.302 -9.342 1.00 93.12 92 PHE A N 1
ATOM 784 C CA . PHE A 1 92 ? 11.314 -3.971 -8.903 1.00 93.1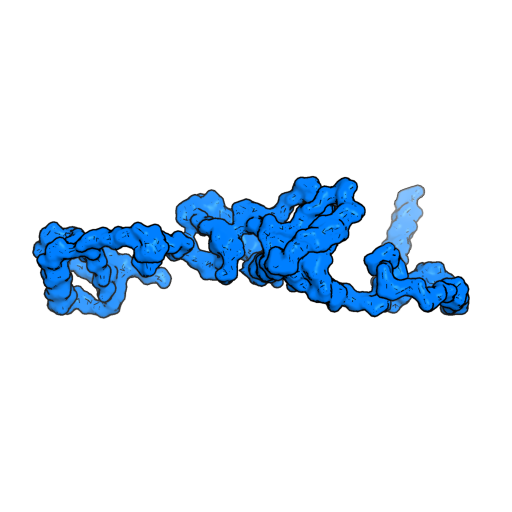2 92 PHE A CA 1
ATOM 785 C C . PHE A 1 92 ? 11.342 -3.010 -7.717 1.00 93.12 92 PHE A C 1
ATOM 787 O O . PHE A 1 92 ? 10.674 -1.986 -7.753 1.00 93.12 92 PHE A O 1
ATOM 794 N N . LEU A 1 93 ? 12.165 -3.303 -6.706 1.00 93.31 93 LEU A N 1
ATOM 795 C CA . LEU A 1 93 ? 12.310 -2.436 -5.538 1.00 93.31 93 LEU A CA 1
ATOM 796 C C . LEU A 1 93 ? 12.981 -1.105 -5.896 1.00 93.31 93 LEU A C 1
ATOM 798 O O . LEU A 1 93 ? 12.521 -0.070 -5.434 1.00 93.31 93 LEU A O 1
ATOM 802 N N . GLU A 1 94 ? 13.997 -1.115 -6.764 1.00 93.56 94 GLU A N 1
ATOM 803 C CA . GLU A 1 94 ? 14.629 0.113 -7.270 1.00 93.56 94 GLU A CA 1
ATOM 804 C C . GLU A 1 94 ? 13.622 1.001 -8.021 1.00 93.56 94 GLU A C 1
ATOM 806 O O . GLU A 1 94 ? 13.563 2.206 -7.787 1.00 93.56 94 GLU A O 1
ATOM 811 N N . ALA A 1 95 ? 12.785 0.413 -8.887 1.00 95.06 95 ALA A N 1
ATOM 812 C CA . ALA A 1 95 ? 11.732 1.152 -9.583 1.00 95.06 95 ALA A CA 1
ATOM 813 C C . ALA A 1 95 ? 10.721 1.755 -8.598 1.00 95.06 95 ALA A C 1
ATOM 815 O O . ALA A 1 95 ? 10.355 2.923 -8.741 1.00 95.06 95 ALA A O 1
ATOM 816 N N . LEU A 1 96 ? 10.319 0.986 -7.575 1.00 95.56 96 LEU A N 1
ATOM 817 C CA . LEU A 1 96 ? 9.419 1.485 -6.539 1.00 95.56 96 LEU A CA 1
ATOM 818 C C . LEU A 1 96 ? 10.029 2.667 -5.776 1.00 95.56 96 LEU A C 1
ATOM 820 O O . LEU A 1 96 ? 9.374 3.700 -5.628 1.00 95.56 96 LEU A O 1
ATOM 824 N N . GLN A 1 97 ? 11.288 2.528 -5.355 1.00 95.25 97 GLN A N 1
ATOM 825 C CA . GLN A 1 97 ? 12.050 3.556 -4.649 1.00 95.25 97 GLN A CA 1
ATOM 826 C C . GLN A 1 97 ? 12.140 4.858 -5.448 1.00 95.25 97 GLN A C 1
ATOM 828 O O . GLN A 1 97 ? 11.897 5.928 -4.898 1.00 95.25 97 GLN A O 1
ATOM 833 N N . ALA A 1 98 ? 12.430 4.769 -6.747 1.00 94.81 98 ALA A N 1
ATOM 834 C CA . ALA A 1 98 ? 12.556 5.928 -7.631 1.00 94.81 98 ALA A CA 1
ATOM 835 C C . ALA A 1 98 ? 11.209 6.559 -8.043 1.00 94.81 98 ALA A C 1
ATOM 837 O O . ALA A 1 98 ? 11.182 7.531 -8.797 1.00 94.81 98 ALA A O 1
ATOM 838 N N . GLY A 1 99 ? 10.072 5.998 -7.614 1.00 93.81 99 GLY A N 1
ATOM 839 C CA . GLY A 1 99 ? 8.748 6.477 -8.028 1.00 93.81 99 GLY A CA 1
ATOM 840 C C . GLY A 1 99 ? 8.426 6.164 -9.489 1.00 93.81 99 GLY A C 1
ATOM 841 O O . GLY A 1 99 ? 7.522 6.763 -10.072 1.00 93.81 99 GLY A O 1
ATOM 842 N N . CYS A 1 100 ? 9.179 5.250 -10.095 1.00 95.06 100 CYS A N 1
ATOM 843 C CA . CYS A 1 100 ? 9.038 4.836 -11.476 1.00 95.06 100 CYS A CA 1
ATOM 844 C C . CYS A 1 100 ? 7.999 3.716 -11.586 1.00 95.06 100 CYS A C 1
ATOM 846 O O . CYS A 1 100 ? 8.063 2.737 -10.844 1.00 95.06 100 CYS A O 1
ATOM 848 N N . VAL A 1 101 ? 7.054 3.822 -12.527 1.00 97.75 101 VAL A N 1
ATOM 849 C CA . VAL A 1 101 ? 5.980 2.826 -12.674 1.00 97.75 101 VAL A CA 1
ATOM 850 C C . VAL A 1 101 ? 6.570 1.510 -13.200 1.00 97.75 101 VAL A C 1
ATOM 852 O O . VAL A 1 101 ? 7.062 1.487 -14.336 1.00 97.75 101 VAL A O 1
ATOM 855 N N . PRO A 1 102 ? 6.532 0.401 -12.437 1.00 97.00 102 PRO A N 1
ATOM 856 C CA . PRO A 1 102 ? 7.091 -0.866 -12.885 1.00 97.00 102 PRO A CA 1
ATOM 857 C C . PRO A 1 102 ? 6.242 -1.479 -14.003 1.00 97.00 102 PRO A C 1
ATOM 859 O O . PRO A 1 102 ? 5.040 -1.694 -13.838 1.00 97.00 102 PRO A O 1
ATOM 862 N N . VAL A 1 103 ? 6.883 -1.806 -15.123 1.00 96.75 103 VAL A N 1
ATOM 863 C CA . VAL A 1 103 ? 6.302 -2.568 -16.233 1.00 96.75 103 VAL A CA 1
ATOM 864 C C . VAL A 1 103 ? 6.799 -4.003 -16.131 1.00 96.75 103 VAL A C 1
ATOM 866 O O . VAL A 1 103 ? 7.962 -4.297 -16.414 1.00 96.75 103 VAL A O 1
ATOM 869 N N . LEU A 1 104 ? 5.928 -4.891 -15.671 1.00 95.12 104 LEU A N 1
ATOM 870 C CA . LEU A 1 104 ? 6.254 -6.266 -15.327 1.00 95.12 104 LEU A CA 1
ATOM 871 C C . LEU A 1 104 ? 6.200 -7.145 -16.574 1.00 95.12 104 LEU A C 1
ATOM 873 O O . LEU A 1 104 ? 5.141 -7.299 -17.172 1.00 95.12 104 LEU A O 1
ATOM 877 N N . LEU A 1 105 ? 7.330 -7.757 -16.923 1.00 92.19 105 LEU A N 1
ATOM 878 C CA . LEU A 1 105 ? 7.445 -8.768 -17.979 1.00 92.19 105 LEU A CA 1
ATOM 879 C C . LEU A 1 105 ? 7.769 -10.113 -17.328 1.00 92.19 105 LEU A C 1
ATOM 881 O O . LEU A 1 105 ? 8.922 -10.558 -17.307 1.00 92.19 105 LEU A O 1
ATOM 885 N N . SER A 1 106 ? 6.762 -10.682 -16.668 1.00 87.94 106 SER A N 1
ATOM 886 C CA . SER A 1 106 ? 6.928 -11.825 -15.771 1.00 87.94 106 SER A CA 1
ATOM 887 C C . SER A 1 106 ? 5.612 -12.585 -15.594 1.00 87.94 106 SER A C 1
ATOM 889 O O . SER A 1 106 ? 4.927 -12.450 -14.583 1.00 87.94 106 SER A O 1
ATOM 891 N N . ASN A 1 107 ? 5.228 -13.377 -16.593 1.00 87.25 107 ASN A N 1
ATOM 892 C CA . ASN A 1 107 ? 3.922 -14.039 -16.678 1.00 87.25 107 ASN A CA 1
ATOM 893 C C . ASN A 1 107 ? 3.690 -15.028 -15.521 1.00 87.25 107 ASN A C 1
ATOM 895 O O . ASN A 1 107 ? 4.281 -16.109 -15.512 1.00 87.25 107 ASN A O 1
ATOM 899 N N . GLY A 1 108 ? 2.819 -14.701 -14.562 1.00 85.88 108 GLY A N 1
ATOM 900 C CA . GLY A 1 108 ? 2.546 -15.541 -13.384 1.00 85.88 108 GLY A CA 1
ATOM 901 C C . GLY A 1 108 ? 3.499 -15.295 -12.211 1.00 85.88 108 GLY A C 1
ATOM 902 O O . GLY A 1 108 ? 3.799 -16.205 -11.444 1.00 85.88 108 GLY A O 1
ATOM 903 N N . TRP A 1 109 ? 4.059 -14.091 -12.109 1.00 89.75 109 TRP A N 1
ATOM 904 C CA . TRP A 1 109 ? 4.788 -13.680 -10.916 1.00 89.75 109 TRP A CA 1
ATOM 905 C C . TRP A 1 109 ? 3.828 -13.282 -9.801 1.00 89.75 109 TRP A C 1
ATOM 907 O O . TRP A 1 109 ? 3.041 -12.359 -9.963 1.00 89.75 109 TRP A O 1
ATOM 917 N N . GLU A 1 110 ? 3.938 -13.950 -8.658 1.00 90.94 110 GLU A N 1
ATOM 918 C CA . GLU A 1 110 ? 3.278 -13.509 -7.434 1.00 90.94 110 GLU A CA 1
ATOM 919 C C . GLU A 1 110 ? 4.098 -12.387 -6.789 1.00 90.94 110 GLU A C 1
ATOM 921 O O . GLU A 1 110 ? 5.264 -12.586 -6.422 1.00 90.94 110 GLU A O 1
ATOM 926 N N . LEU A 1 111 ? 3.513 -11.195 -6.695 1.00 93.44 111 LEU A N 1
ATOM 927 C CA . LEU A 1 111 ? 4.192 -10.040 -6.122 1.00 93.44 111 LEU A CA 1
ATOM 928 C C . LEU A 1 111 ? 4.213 -10.125 -4.586 1.00 93.44 111 LEU A C 1
ATOM 930 O O . LEU A 1 111 ? 3.398 -10.816 -3.970 1.00 93.44 111 LEU A O 1
ATOM 934 N N . PRO A 1 112 ? 5.158 -9.438 -3.921 1.00 93.56 112 PRO A N 1
ATOM 935 C CA . PRO A 1 112 ? 5.198 -9.428 -2.466 1.00 93.56 112 PRO A CA 1
ATOM 936 C C . PRO A 1 112 ? 3.879 -8.899 -1.891 1.00 93.56 112 PRO A C 1
ATOM 938 O O . PRO A 1 112 ? 3.396 -7.848 -2.305 1.00 93.56 112 PRO A O 1
ATOM 941 N N . PHE A 1 113 ? 3.316 -9.615 -0.918 1.00 95.56 113 PHE A N 1
ATOM 942 C CA . PHE A 1 113 ? 2.110 -9.205 -0.190 1.00 95.56 113 PHE A CA 1
ATOM 943 C C . PHE A 1 113 ? 0.860 -8.966 -1.066 1.00 95.56 113 PHE A C 1
ATOM 945 O O . PHE A 1 113 ? -0.007 -8.191 -0.665 1.00 95.56 113 PHE A O 1
ATOM 952 N N . SER A 1 114 ? 0.719 -9.632 -2.222 1.00 94.12 114 SER A N 1
ATOM 953 C CA . SER A 1 114 ? -0.464 -9.493 -3.101 1.00 94.12 114 SER A CA 1
ATOM 954 C C . SER A 1 114 ? -1.808 -9.758 -2.412 1.00 94.12 114 SER A C 1
ATOM 956 O O . SER A 1 114 ? -2.834 -9.266 -2.867 1.00 94.12 114 SER A O 1
ATOM 958 N N . ASP A 1 115 ? -1.812 -10.508 -1.308 1.00 91.12 115 ASP A N 1
ATOM 959 C CA . ASP A 1 115 ? -3.021 -10.787 -0.524 1.00 91.12 115 ASP A CA 1
ATOM 960 C C . ASP A 1 115 ? -3.624 -9.528 0.123 1.00 91.12 115 ASP A C 1
ATOM 962 O O . ASP A 1 115 ? -4.813 -9.503 0.432 1.00 91.12 115 ASP A O 1
ATOM 966 N N . VAL A 1 116 ? -2.807 -8.493 0.354 1.00 94.38 116 VAL A N 1
ATOM 967 C CA . VAL A 1 116 ? -3.232 -7.234 0.989 1.00 94.38 116 VAL A CA 1
ATOM 968 C C . VAL A 1 116 ? -2.915 -5.995 0.147 1.00 94.38 116 VAL A C 1
ATOM 970 O O . VAL A 1 116 ? -3.552 -4.959 0.329 1.00 94.38 116 VAL A O 1
ATOM 973 N N . LEU A 1 117 ? -1.962 -6.070 -0.789 1.00 96.25 117 LEU A N 1
ATOM 974 C CA . LEU A 1 117 ? -1.558 -4.951 -1.643 1.00 96.25 117 LEU A CA 1
ATOM 975 C C . LEU A 1 117 ? -2.164 -5.046 -3.050 1.00 96.25 117 LEU A C 1
ATOM 977 O O . LEU A 1 117 ? -2.019 -6.041 -3.757 1.00 96.25 117 LEU A O 1
ATOM 981 N N . HIS A 1 118 ? -2.780 -3.952 -3.488 1.00 95.81 118 HIS A N 1
ATOM 982 C CA . HIS A 1 118 ? -3.389 -3.785 -4.804 1.00 95.81 118 HIS A CA 1
ATOM 983 C C . HIS A 1 118 ? -2.364 -3.301 -5.832 1.00 95.81 118 HIS A C 1
ATOM 985 O O . HIS A 1 118 ? -2.230 -2.107 -6.121 1.00 95.81 118 HIS A O 1
ATOM 991 N N . TRP A 1 119 ? -1.620 -4.254 -6.393 1.00 96.12 119 TRP A N 1
ATOM 992 C CA . TRP A 1 119 ? -0.589 -3.977 -7.392 1.00 96.12 119 TRP A CA 1
ATOM 993 C C . TRP A 1 119 ? -1.140 -3.441 -8.720 1.00 96.12 119 TRP A C 1
ATOM 995 O O . TRP A 1 119 ? -0.435 -2.713 -9.412 1.00 96.12 119 TRP A O 1
ATOM 1005 N N . ASP A 1 120 ? -2.414 -3.688 -9.034 1.00 95.00 120 ASP A N 1
ATOM 1006 C CA . ASP A 1 120 ? -3.125 -3.140 -10.200 1.00 95.00 120 ASP A CA 1
ATOM 1007 C C . ASP A 1 120 ? -3.150 -1.603 -10.246 1.00 95.00 120 ASP A C 1
ATOM 1009 O O . ASP A 1 120 ? -3.349 -1.019 -11.315 1.00 95.00 120 ASP A O 1
ATOM 1013 N N . LYS A 1 121 ? -2.917 -0.954 -9.097 1.00 95.94 121 LYS A N 1
ATOM 1014 C CA . LYS A 1 121 ? -2.845 0.504 -8.936 1.00 95.94 121 LYS A CA 1
ATOM 1015 C C . LYS A 1 121 ? -1.426 1.058 -8.915 1.00 95.94 121 LYS A C 1
ATOM 1017 O O . LYS A 1 121 ? -1.276 2.273 -8.880 1.00 95.94 121 LYS A O 1
ATOM 1022 N N . ALA A 1 122 ? -0.401 0.206 -8.931 1.00 97.06 122 ALA A N 1
ATOM 1023 C CA . ALA A 1 122 ? 1.006 0.609 -8.844 1.00 97.06 122 ALA A CA 1
ATOM 1024 C C . ALA A 1 122 ? 1.872 0.077 -9.996 1.00 97.06 122 ALA A C 1
ATOM 1026 O O . ALA A 1 122 ? 2.975 0.579 -10.195 1.00 97.06 122 ALA A O 1
ATOM 1027 N N . THR A 1 123 ? 1.413 -0.929 -10.744 1.00 96.94 123 THR A N 1
ATOM 1028 C CA . THR A 1 123 ? 2.199 -1.593 -11.791 1.00 96.94 123 THR A CA 1
ATOM 1029 C C . THR A 1 123 ? 1.420 -1.739 -13.094 1.00 96.94 123 THR A C 1
ATOM 1031 O O . THR A 1 123 ? 0.189 -1.675 -13.134 1.00 96.94 123 THR A O 1
ATOM 1034 N N . VAL A 1 124 ? 2.161 -1.943 -14.184 1.00 96.44 124 VAL A N 1
ATOM 1035 C CA . VAL A 1 124 ? 1.622 -2.290 -15.502 1.00 96.44 124 VAL A CA 1
ATOM 1036 C C . VAL A 1 124 ? 2.094 -3.694 -15.852 1.00 96.44 124 VAL A C 1
ATOM 1038 O O . VAL A 1 124 ? 3.293 -3.965 -15.862 1.00 96.44 124 VAL A O 1
ATOM 1041 N N . TRP A 1 125 ? 1.161 -4.588 -16.156 1.00 95.00 125 TRP A N 1
ATOM 1042 C CA . TRP A 1 125 ? 1.473 -5.943 -16.602 1.00 95.00 125 TRP A CA 1
ATOM 1043 C C . TRP A 1 125 ? 1.634 -5.987 -18.117 1.00 95.00 125 TRP A C 1
ATOM 1045 O O . TRP A 1 125 ? 0.759 -5.528 -18.848 1.00 95.00 125 TRP A O 1
ATOM 1055 N N . ALA A 1 126 ? 2.733 -6.574 -18.581 1.00 93.75 126 ALA A N 1
ATOM 1056 C CA . ALA A 1 126 ? 2.993 -6.824 -19.987 1.00 93.75 126 ALA A CA 1
ATOM 1057 C C . ALA A 1 126 ? 3.291 -8.311 -20.212 1.00 93.75 126 ALA A C 1
ATOM 1059 O O . ALA A 1 126 ? 4.064 -8.923 -19.474 1.00 93.75 126 ALA A O 1
ATOM 1060 N N . ASP A 1 127 ? 2.692 -8.890 -21.254 1.00 91.75 127 ASP A N 1
ATOM 1061 C CA . ASP A 1 127 ? 2.993 -10.267 -21.643 1.00 91.75 127 ASP A CA 1
ATOM 1062 C C . ASP A 1 127 ? 4.428 -10.341 -22.179 1.00 91.75 127 ASP A C 1
ATOM 1064 O O . ASP A 1 127 ? 4.807 -9.585 -23.077 1.00 91.75 127 ASP A O 1
ATOM 1068 N N . GLU A 1 128 ? 5.214 -11.285 -21.662 1.00 89.38 128 GLU A N 1
ATOM 1069 C CA . GLU A 1 128 ? 6.579 -11.562 -22.125 1.00 89.38 128 GLU A CA 1
ATOM 1070 C C . GLU A 1 128 ? 6.657 -11.772 -23.649 1.00 89.38 128 GLU A C 1
ATOM 1072 O O . GLU A 1 128 ? 7.642 -11.393 -24.285 1.00 89.38 128 GLU A O 1
ATOM 1077 N N . ARG A 1 129 ? 5.602 -12.331 -24.253 1.00 91.56 129 ARG A N 1
ATOM 1078 C CA . ARG A 1 129 ? 5.508 -12.587 -25.700 1.00 91.56 129 ARG A CA 1
ATOM 1079 C C . ARG A 1 129 ? 5.277 -11.320 -26.522 1.00 91.56 129 ARG A C 1
ATOM 1081 O O . ARG A 1 129 ? 5.542 -11.320 -27.720 1.00 91.56 129 ARG A O 1
ATOM 1088 N N . LEU A 1 130 ? 4.785 -10.249 -25.898 1.00 90.19 130 LEU A N 1
ATOM 1089 C CA . LEU A 1 130 ? 4.398 -8.995 -26.548 1.00 90.19 130 LEU A CA 1
ATOM 1090 C C . LEU A 1 130 ? 5.373 -7.852 -26.232 1.00 90.19 130 LEU A C 1
ATOM 1092 O O . LEU A 1 130 ? 4.999 -6.683 -26.289 1.00 90.19 130 LEU A O 1
ATOM 1096 N N . LEU A 1 131 ? 6.641 -8.170 -25.942 1.00 89.75 131 LEU A N 1
ATOM 1097 C CA . LEU A 1 131 ? 7.684 -7.196 -25.596 1.00 89.75 131 LEU A CA 1
ATOM 1098 C C . LEU A 1 131 ? 7.741 -5.993 -26.555 1.00 89.75 131 LEU A C 1
ATOM 1100 O O . LEU A 1 131 ? 7.882 -4.854 -26.117 1.00 89.75 131 LEU A O 1
ATOM 1104 N N . LEU A 1 132 ? 7.606 -6.238 -27.861 1.00 93.06 132 LEU A N 1
ATOM 1105 C CA . LEU A 1 132 ? 7.673 -5.190 -28.883 1.00 93.06 132 LEU A CA 1
ATOM 1106 C C . LEU A 1 132 ? 6.469 -4.233 -28.858 1.00 93.06 132 LEU A C 1
ATOM 1108 O O . LEU A 1 132 ? 6.587 -3.110 -29.337 1.00 93.06 132 LEU A O 1
ATOM 1112 N N . GLN A 1 133 ? 5.339 -4.646 -28.278 1.00 93.50 133 GLN A N 1
ATOM 1113 C CA . GLN A 1 133 ? 4.121 -3.833 -28.155 1.00 93.50 133 GLN A CA 1
ATOM 1114 C C . GLN A 1 133 ? 4.095 -3.004 -26.863 1.00 93.50 133 GLN A C 1
ATOM 1116 O O . GLN A 1 133 ? 3.301 -2.073 -26.738 1.00 93.50 133 GLN A O 1
ATOM 1121 N N . VAL A 1 134 ? 4.984 -3.288 -25.902 1.00 93.62 134 VAL A N 1
ATOM 1122 C CA . VAL A 1 134 ? 5.060 -2.560 -24.624 1.00 93.62 134 VAL A CA 1
ATOM 1123 C C . VAL A 1 134 ? 5.173 -1.042 -24.806 1.00 93.62 134 VAL A C 1
ATOM 1125 O O . VAL A 1 134 ? 4.440 -0.329 -24.120 1.00 93.62 134 VAL A O 1
ATOM 1128 N N . PRO A 1 135 ? 6.010 -0.500 -25.718 1.00 94.69 135 PRO A N 1
ATOM 1129 C CA . PRO A 1 135 ? 6.102 0.946 -25.913 1.00 94.69 135 PRO A CA 1
ATOM 1130 C C . PRO A 1 135 ? 4.791 1.589 -26.377 1.00 94.69 135 PRO A C 1
ATOM 1132 O O . PRO A 1 135 ? 4.513 2.730 -26.022 1.00 94.69 135 PRO A O 1
ATOM 1135 N N . GLU A 1 136 ? 3.993 0.892 -27.184 1.00 95.19 136 GLU A N 1
ATOM 1136 C CA . GLU A 1 136 ? 2.676 1.371 -27.614 1.00 95.19 136 GLU A CA 1
ATOM 1137 C C . GLU A 1 136 ? 1.673 1.309 -26.456 1.00 95.19 136 GLU A C 1
ATOM 1139 O O . GLU A 1 136 ? 1.009 2.301 -26.152 1.00 95.19 136 GLU A O 1
ATOM 1144 N N . MET A 1 137 ? 1.660 0.190 -25.725 1.00 94.50 137 MET A N 1
ATOM 1145 C CA . MET A 1 137 ? 0.824 -0.011 -24.541 1.00 94.50 137 MET A CA 1
ATOM 1146 C C . MET A 1 137 ? 1.029 1.093 -23.498 1.00 94.50 137 MET A C 1
ATOM 1148 O O . MET A 1 137 ? 0.059 1.719 -23.078 1.00 94.50 137 MET A O 1
ATOM 1152 N N . ILE A 1 138 ? 2.270 1.380 -23.093 1.00 95.44 138 ILE A N 1
ATOM 1153 C CA . ILE A 1 138 ? 2.528 2.386 -22.049 1.00 95.44 138 ILE A CA 1
ATOM 1154 C C . ILE A 1 138 ? 2.226 3.812 -22.523 1.00 95.44 138 ILE A C 1
ATOM 1156 O O . ILE A 1 138 ? 1.801 4.636 -21.717 1.00 95.44 138 ILE A O 1
ATOM 1160 N N . ARG A 1 139 ? 2.386 4.107 -23.824 1.00 95.38 139 ARG A N 1
ATOM 1161 C CA . ARG A 1 139 ? 2.018 5.411 -24.409 1.00 95.38 139 ARG A CA 1
ATOM 1162 C C . ARG A 1 139 ? 0.508 5.629 -24.469 1.00 95.38 139 ARG A C 1
ATOM 1164 O O . ARG A 1 139 ? 0.072 6.774 -24.469 1.00 95.38 139 ARG A O 1
ATOM 1171 N N . SER A 1 140 ? -0.279 4.553 -24.504 1.00 96.50 140 SER A N 1
ATOM 1172 C CA . SER A 1 140 ? -1.745 4.624 -24.482 1.00 96.50 140 SER A CA 1
ATOM 1173 C C . SER A 1 140 ? -2.320 4.983 -23.103 1.00 96.50 140 SER A C 1
ATOM 1175 O O . SER A 1 140 ? -3.494 5.339 -22.993 1.00 96.50 140 SER A O 1
ATOM 1177 N N . ILE A 1 141 ? -1.509 4.911 -22.038 1.00 96.56 141 ILE A N 1
ATOM 1178 C CA . ILE A 1 141 ? -1.944 5.198 -20.669 1.00 96.56 141 ILE A CA 1
ATOM 1179 C C . ILE A 1 141 ? -2.075 6.720 -20.484 1.00 96.56 141 ILE A C 1
ATOM 1181 O O . ILE A 1 141 ? -1.095 7.443 -20.669 1.00 96.56 141 ILE A O 1
ATOM 1185 N N . PRO A 1 142 ? -3.246 7.229 -20.055 1.00 97.75 142 PRO A N 1
ATOM 1186 C CA . PRO A 1 142 ? -3.430 8.658 -19.826 1.00 97.75 142 PRO A CA 1
ATOM 1187 C C . PRO A 1 142 ? -2.480 9.208 -18.747 1.00 97.75 142 PRO A C 1
ATOM 1189 O O . PRO A 1 142 ? -2.287 8.541 -17.724 1.00 97.75 142 PRO A O 1
ATOM 1192 N N . PRO A 1 143 ? -1.967 10.447 -18.881 1.00 96.81 143 PRO A N 1
ATOM 1193 C CA . PRO A 1 143 ? -1.054 11.045 -17.901 1.00 96.81 143 PRO A CA 1
ATOM 1194 C C . PRO A 1 143 ? -1.603 11.063 -16.468 1.00 96.81 143 PRO A C 1
ATOM 1196 O O . PRO A 1 143 ? -0.872 10.799 -15.519 1.00 96.81 143 PRO A O 1
ATOM 1199 N N . THR A 1 144 ? -2.909 11.294 -16.295 1.00 97.56 144 THR A N 1
ATOM 1200 C CA . THR A 1 144 ? -3.577 11.255 -14.981 1.00 97.56 144 THR A CA 1
ATOM 1201 C C . THR A 1 144 ? -3.426 9.897 -14.300 1.00 97.56 144 THR A C 1
ATOM 1203 O O . THR A 1 144 ? -3.129 9.823 -13.109 1.00 97.56 144 THR A O 1
ATOM 1206 N N . LYS A 1 145 ? -3.556 8.814 -15.073 1.00 97.50 145 LYS A N 1
ATOM 1207 C CA . LYS A 1 145 ? -3.384 7.446 -14.589 1.00 97.50 145 LYS A CA 1
ATOM 1208 C C . LYS A 1 145 ? -1.915 7.138 -14.288 1.00 97.50 145 LYS A C 1
ATOM 1210 O O . LYS A 1 145 ? -1.619 6.474 -13.298 1.00 97.50 145 LYS A O 1
ATOM 1215 N N . VAL A 1 146 ? -0.985 7.673 -15.082 1.00 97.62 146 VAL A N 1
ATOM 1216 C CA . VAL A 1 146 ? 0.457 7.590 -14.792 1.00 97.62 146 VAL A CA 1
ATOM 1217 C C . VAL A 1 146 ? 0.790 8.264 -13.461 1.00 97.62 146 VAL A C 1
ATOM 1219 O O . VAL A 1 146 ? 1.497 7.677 -12.646 1.00 97.62 146 VAL A O 1
ATOM 1222 N N . HIS A 1 147 ? 0.244 9.451 -13.191 1.00 96.88 147 HIS A N 1
ATOM 1223 C CA . HIS A 1 147 ? 0.433 10.120 -11.903 1.00 96.88 147 HIS A CA 1
ATOM 1224 C C . HIS A 1 147 ? -0.123 9.297 -10.738 1.00 96.88 147 HIS A C 1
ATOM 1226 O O . HIS A 1 147 ? 0.577 9.142 -9.738 1.00 96.88 147 HIS A O 1
ATOM 1232 N N . SER A 1 148 ? -1.316 8.702 -10.881 1.00 97.56 148 SER A N 1
ATOM 1233 C CA . SER A 1 148 ? -1.855 7.815 -9.841 1.00 97.56 148 SER A CA 1
ATOM 1234 C C . SER A 1 148 ? -0.981 6.580 -9.615 1.00 97.56 148 SER A C 1
ATOM 1236 O O . SER A 1 148 ? -0.752 6.213 -8.466 1.00 97.56 148 SER A O 1
ATOM 1238 N N . TYR A 1 149 ? -0.425 5.992 -10.685 1.00 98.00 149 TYR A N 1
ATOM 1239 C CA . TYR A 1 149 ? 0.506 4.870 -10.572 1.00 98.00 149 TYR A CA 1
ATOM 1240 C C . TYR A 1 149 ? 1.744 5.259 -9.767 1.00 98.00 149 TYR A C 1
ATOM 1242 O O . TYR A 1 149 ? 2.063 4.602 -8.782 1.00 98.00 149 TYR A O 1
ATOM 1250 N N . ARG A 1 150 ? 2.402 6.364 -10.136 1.00 97.06 150 ARG A N 1
ATOM 1251 C CA . ARG A 1 150 ? 3.606 6.856 -9.445 1.00 97.06 150 ARG A CA 1
ATOM 1252 C C . ARG A 1 150 ? 3.338 7.174 -7.975 1.00 97.06 150 ARG A C 1
ATOM 1254 O O . ARG A 1 150 ? 4.151 6.837 -7.118 1.00 97.06 150 ARG A O 1
ATOM 1261 N N . GLN A 1 151 ? 2.195 7.793 -7.677 1.00 97.06 151 GLN A N 1
ATOM 1262 C CA . GLN A 1 151 ? 1.794 8.081 -6.302 1.00 97.06 151 GLN A CA 1
ATOM 1263 C C . GLN A 1 151 ? 1.611 6.789 -5.501 1.00 97.06 151 GLN A C 1
ATOM 1265 O O . GLN A 1 151 ? 2.154 6.670 -4.405 1.00 97.06 151 GLN A O 1
ATOM 1270 N N . GLN A 1 152 ? 0.898 5.805 -6.054 1.00 97.75 152 GLN A N 1
ATOM 1271 C CA . GLN A 1 152 ? 0.695 4.528 -5.378 1.00 97.75 152 GLN A CA 1
ATOM 1272 C C . GLN A 1 152 ? 2.021 3.792 -5.164 1.00 97.75 152 GLN A C 1
ATOM 1274 O O . GLN A 1 152 ? 2.260 3.263 -4.083 1.00 97.75 152 GLN A O 1
ATOM 1279 N N . THR A 1 153 ? 2.905 3.791 -6.162 1.00 96.94 153 THR A N 1
ATOM 1280 C CA . THR A 1 153 ? 4.257 3.233 -6.064 1.00 96.94 153 THR A CA 1
ATOM 1281 C C . THR A 1 153 ? 5.016 3.799 -4.862 1.00 96.94 153 THR A C 1
ATOM 1283 O O . THR A 1 153 ? 5.566 3.028 -4.076 1.00 96.94 153 THR A O 1
ATOM 1286 N N . GLN A 1 154 ? 5.000 5.121 -4.681 1.00 96.75 154 GLN A N 1
ATOM 1287 C CA . GLN A 1 154 ? 5.669 5.777 -3.555 1.00 96.75 154 GLN A CA 1
ATOM 1288 C C . GLN A 1 154 ? 5.007 5.452 -2.213 1.00 96.75 154 GLN A C 1
ATOM 1290 O O . GLN A 1 154 ? 5.708 5.114 -1.267 1.00 96.75 154 GLN A O 1
ATOM 1295 N N . ILE A 1 155 ? 3.670 5.434 -2.144 1.00 97.00 155 ILE A N 1
ATOM 1296 C CA . ILE A 1 155 ? 2.943 5.018 -0.932 1.00 97.00 155 ILE A CA 1
ATOM 1297 C C . ILE A 1 155 ? 3.351 3.601 -0.514 1.00 97.00 155 ILE A C 1
ATOM 1299 O O . ILE A 1 155 ? 3.638 3.359 0.657 1.00 97.00 155 ILE A O 1
ATOM 1303 N N . LEU A 1 156 ? 3.395 2.657 -1.456 1.00 97.69 156 LEU A N 1
ATOM 1304 C CA . LEU A 1 156 ? 3.771 1.276 -1.157 1.00 97.69 156 LEU A CA 1
ATOM 1305 C C . LEU A 1 156 ? 5.242 1.166 -0.741 1.00 97.69 156 LEU A C 1
ATOM 1307 O O . LEU A 1 156 ? 5.548 0.461 0.223 1.00 97.69 156 LEU A O 1
ATOM 1311 N N . TRP A 1 157 ? 6.141 1.866 -1.441 1.00 97.12 157 TRP A N 1
ATOM 1312 C CA . TRP A 1 157 ? 7.559 1.924 -1.090 1.00 97.12 157 TRP A CA 1
ATOM 1313 C C . TRP A 1 157 ? 7.753 2.437 0.336 1.00 97.12 157 TRP A C 1
ATOM 1315 O O . TRP A 1 157 ? 8.302 1.720 1.178 1.00 97.12 157 TRP A O 1
ATOM 1325 N N . ASP A 1 158 ? 7.241 3.631 0.622 1.00 96.81 158 ASP A N 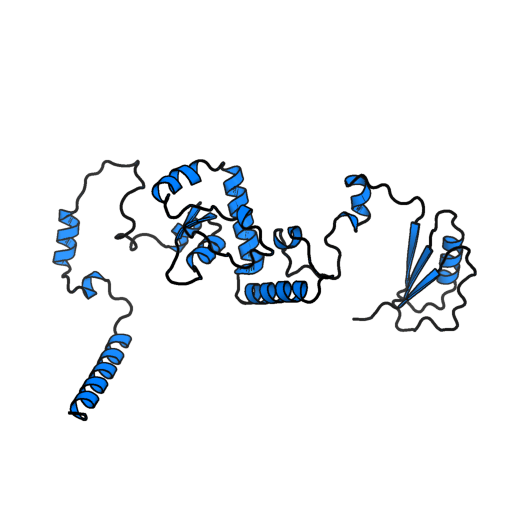1
ATOM 1326 C CA . ASP A 1 158 ? 7.409 4.290 1.908 1.00 96.81 158 ASP A CA 1
ATOM 1327 C C . ASP A 1 158 ? 6.758 3.496 3.031 1.00 96.81 158 ASP A C 1
ATOM 1329 O O . ASP A 1 158 ? 7.349 3.363 4.096 1.00 96.81 158 ASP A O 1
ATOM 1333 N N . ASN A 1 159 ? 5.578 2.916 2.828 1.00 96.50 159 ASN A N 1
ATOM 1334 C CA . ASN A 1 159 ? 4.887 2.228 3.914 1.00 96.50 159 ASN A CA 1
ATOM 1335 C C . ASN A 1 159 ? 5.472 0.837 4.206 1.00 96.50 159 ASN A C 1
ATOM 1337 O O . ASN A 1 159 ? 5.504 0.439 5.371 1.00 96.50 159 ASN A O 1
ATOM 1341 N N . TYR A 1 160 ? 5.951 0.101 3.192 1.00 97.38 160 TYR A N 1
ATOM 1342 C CA . TYR A 1 160 ? 6.208 -1.342 3.339 1.00 97.38 160 TYR A CA 1
ATOM 1343 C C . TYR A 1 160 ? 7.588 -1.821 2.883 1.00 97.38 160 TYR A C 1
ATOM 1345 O O . TYR A 1 160 ? 8.060 -2.837 3.393 1.00 97.38 160 TYR A O 1
ATOM 1353 N N . PHE A 1 161 ? 8.254 -1.120 1.960 1.00 96.62 161 PHE A N 1
ATOM 1354 C CA . PHE A 1 161 ? 9.476 -1.623 1.313 1.00 96.62 161 PHE A CA 1
ATOM 1355 C C . PHE A 1 161 ? 10.730 -0.773 1.557 1.00 96.62 161 PHE A C 1
ATOM 1357 O O . PHE A 1 161 ? 11.827 -1.237 1.253 1.00 96.62 161 PHE A O 1
ATOM 1364 N N . SER A 1 162 ? 10.606 0.417 2.158 1.00 95.44 162 SER A N 1
ATOM 1365 C CA . SER A 1 162 ? 11.724 1.357 2.331 1.00 95.44 162 SER A CA 1
ATOM 1366 C C . SER A 1 162 ? 12.834 0.869 3.273 1.00 95.44 162 SER A C 1
ATOM 1368 O O . SER A 1 162 ? 13.902 1.474 3.337 1.00 95.44 162 SER A O 1
ATOM 1370 N N . SER A 1 163 ? 12.589 -0.187 4.053 1.00 96.06 163 SER A N 1
ATOM 1371 C CA . SER A 1 163 ? 13.591 -0.831 4.902 1.00 96.06 163 SER A CA 1
ATOM 1372 C C . SER A 1 163 ? 13.250 -2.301 5.142 1.00 96.06 163 SER A C 1
ATOM 1374 O O . SER A 1 163 ? 12.094 -2.720 5.052 1.00 96.06 163 SER A O 1
ATOM 1376 N N . VAL A 1 164 ? 14.260 -3.090 5.519 1.00 95.19 164 VAL A N 1
ATOM 1377 C CA . VAL A 1 164 ? 14.061 -4.491 5.927 1.00 95.19 164 VAL A CA 1
ATOM 1378 C C . VAL A 1 164 ? 13.118 -4.585 7.129 1.00 95.19 164 VAL A C 1
ATOM 1380 O O . VAL A 1 164 ? 12.283 -5.481 7.184 1.00 95.19 164 VAL A O 1
ATOM 1383 N N . GLU A 1 165 ? 13.197 -3.636 8.062 1.00 96.50 165 GLU A N 1
ATOM 1384 C CA . GLU A 1 165 ? 12.314 -3.573 9.230 1.00 96.50 165 GLU A CA 1
ATOM 1385 C C . GLU A 1 165 ? 10.837 -3.437 8.841 1.00 96.50 165 GLU A C 1
ATOM 1387 O O . GLU A 1 165 ? 9.994 -4.141 9.402 1.00 96.50 165 GLU A O 1
ATOM 1392 N N . LYS A 1 166 ? 10.514 -2.596 7.848 1.00 96.25 166 LYS A N 1
ATOM 1393 C CA . LYS A 1 166 ? 9.139 -2.461 7.342 1.00 96.25 166 LYS A CA 1
ATOM 1394 C C . LYS A 1 166 ? 8.662 -3.738 6.669 1.00 96.25 166 LYS A C 1
ATOM 1396 O O . LYS A 1 166 ? 7.544 -4.170 6.933 1.00 96.25 166 LYS A O 1
ATOM 1401 N N . ILE A 1 167 ? 9.516 -4.391 5.884 1.00 96.31 167 ILE A N 1
ATOM 1402 C CA . ILE A 1 167 ? 9.189 -5.665 5.226 1.00 96.31 167 ILE A CA 1
ATOM 1403 C C . ILE A 1 167 ? 8.891 -6.750 6.274 1.00 96.31 167 ILE A C 1
ATOM 1405 O O . ILE A 1 167 ? 7.889 -7.464 6.176 1.00 96.31 167 ILE A O 1
ATOM 1409 N N . VAL A 1 168 ? 9.735 -6.858 7.304 1.00 97.44 168 VAL A N 1
ATOM 1410 C CA . VAL A 1 168 ? 9.566 -7.826 8.398 1.00 97.44 168 VAL A CA 1
ATOM 1411 C C . VAL A 1 168 ? 8.307 -7.519 9.210 1.00 97.44 168 VAL A C 1
ATOM 1413 O O . VAL A 1 168 ? 7.496 -8.416 9.434 1.00 97.44 168 VAL A O 1
ATOM 1416 N N . SER A 1 169 ? 8.091 -6.257 9.587 1.00 96.44 169 SER A N 1
ATOM 1417 C CA . SER A 1 169 ? 6.893 -5.827 10.322 1.00 96.44 169 SER A CA 1
ATOM 1418 C C . SER A 1 169 ? 5.614 -6.086 9.527 1.00 96.44 169 SER A C 1
ATOM 1420 O O . SER A 1 169 ? 4.658 -6.632 10.068 1.00 96.44 169 SER A O 1
ATOM 1422 N N . THR A 1 170 ? 5.620 -5.795 8.225 1.00 96.38 170 THR A N 1
ATOM 1423 C CA . THR A 1 170 ? 4.507 -6.084 7.305 1.00 96.38 170 THR A CA 1
ATOM 1424 C C . THR A 1 170 ? 4.190 -7.568 7.275 1.00 96.38 170 THR A C 1
ATOM 1426 O O . THR A 1 170 ? 3.038 -7.968 7.424 1.00 96.38 170 THR A O 1
ATOM 1429 N N . THR A 1 171 ? 5.225 -8.399 7.164 1.00 96.44 171 THR A N 1
ATOM 1430 C CA . THR A 1 171 ? 5.077 -9.856 7.188 1.00 96.44 171 THR A CA 1
ATOM 1431 C C . THR A 1 171 ? 4.438 -10.320 8.500 1.00 96.44 171 THR A C 1
ATOM 1433 O O . THR A 1 171 ? 3.499 -11.116 8.478 1.00 96.44 171 THR A O 1
ATOM 1436 N N . PHE A 1 172 ? 4.896 -9.805 9.646 1.00 95.12 172 PHE A N 1
ATOM 1437 C CA . PHE A 1 172 ? 4.320 -10.158 10.943 1.00 95.12 172 PHE A CA 1
ATOM 1438 C C . PHE A 1 172 ? 2.885 -9.671 11.125 1.00 95.12 172 PHE A C 1
ATOM 1440 O O . PHE A 1 172 ? 2.082 -10.418 11.682 1.00 95.12 172 PHE A O 1
ATOM 1447 N N . GLU A 1 173 ? 2.539 -8.471 10.658 1.00 92.69 173 GLU A N 1
ATOM 1448 C CA . GLU A 1 173 ? 1.157 -7.986 10.693 1.00 92.69 173 GLU A CA 1
ATOM 1449 C C . GLU A 1 173 ? 0.242 -8.875 9.846 1.00 92.69 173 GLU A C 1
ATOM 1451 O O . GLU A 1 173 ? -0.782 -9.333 10.347 1.00 92.69 173 GLU A O 1
ATOM 1456 N N . ILE A 1 174 ? 0.644 -9.232 8.621 1.00 93.69 174 ILE A N 1
ATOM 1457 C CA . ILE A 1 174 ? -0.137 -10.135 7.759 1.00 93.69 174 ILE A CA 1
ATOM 1458 C C . ILE A 1 174 ? -0.328 -11.503 8.430 1.00 93.69 174 ILE A C 1
ATOM 1460 O O . ILE A 1 174 ? -1.432 -12.049 8.440 1.00 93.69 174 ILE A O 1
ATOM 1464 N N . ILE A 1 175 ? 0.728 -12.071 9.026 1.00 93.50 175 ILE A N 1
ATOM 1465 C CA . ILE A 1 175 ? 0.629 -13.341 9.763 1.00 93.50 175 ILE A CA 1
ATOM 1466 C C . ILE A 1 175 ? -0.306 -13.191 10.970 1.00 93.50 175 ILE A C 1
ATOM 1468 O O . ILE A 1 175 ? -1.137 -14.067 11.217 1.00 93.50 175 ILE A O 1
ATOM 1472 N N . ARG A 1 176 ? -0.205 -12.086 11.717 1.00 90.31 176 ARG A N 1
ATOM 1473 C CA . ARG A 1 176 ? -1.063 -11.814 12.874 1.00 90.31 176 ARG A CA 1
ATOM 1474 C C . ARG A 1 176 ? -2.534 -11.739 12.474 1.00 90.31 176 ARG A C 1
ATOM 1476 O O . ARG A 1 176 ? -3.348 -12.346 13.166 1.00 90.31 176 ARG A O 1
ATOM 1483 N N . GLU A 1 177 ? -2.863 -11.053 11.382 1.00 88.56 177 GLU A N 1
ATOM 1484 C CA . GLU A 1 177 ? -4.234 -10.957 10.859 1.00 88.56 177 GLU A CA 1
ATOM 1485 C C . GLU A 1 177 ? -4.783 -12.328 10.435 1.00 88.56 177 GLU A C 1
ATOM 1487 O O . GLU A 1 177 ? -5.944 -12.634 10.696 1.00 88.56 177 GLU A O 1
ATOM 1492 N N . ARG A 1 178 ? -3.939 -13.209 9.878 1.00 88.75 178 ARG A N 1
ATOM 1493 C CA . ARG A 1 178 ? -4.342 -14.586 9.528 1.00 88.75 178 ARG A CA 1
ATOM 1494 C C . ARG A 1 178 ? -4.629 -15.458 10.743 1.00 88.75 178 ARG A C 1
ATOM 1496 O O . ARG A 1 178 ? -5.552 -16.264 10.715 1.00 88.75 178 ARG A O 1
ATOM 1503 N N . VAL A 1 179 ? -3.830 -15.325 11.800 1.00 90.31 179 VAL A N 1
ATOM 1504 C CA . VAL A 1 179 ? -4.020 -16.101 13.037 1.00 90.31 179 VAL A CA 1
ATOM 1505 C C . VAL A 1 179 ? -5.193 -15.549 13.852 1.00 90.31 179 VAL A C 1
ATOM 1507 O O . VAL A 1 179 ? -5.915 -16.309 14.496 1.00 90.31 179 VAL A O 1
ATOM 1510 N N . ARG A 1 180 ? -5.400 -14.228 13.836 1.00 83.19 180 ARG A N 1
ATOM 1511 C CA . ARG A 1 180 ? -6.464 -13.532 14.566 1.00 83.19 180 ARG A CA 1
ATOM 1512 C C . ARG A 1 180 ? -7.406 -12.827 13.598 1.00 83.19 180 ARG A C 1
ATOM 1514 O O . ARG A 1 180 ? -7.350 -11.611 13.455 1.00 83.19 180 ARG A O 1
ATOM 1521 N N . ILE A 1 181 ? -8.327 -13.602 13.031 1.00 71.81 181 ILE A N 1
ATOM 1522 C CA . ILE A 1 181 ? -9.333 -13.143 12.058 1.00 71.81 181 ILE A CA 1
ATOM 1523 C C . ILE A 1 181 ? -10.065 -11.849 12.486 1.00 71.81 181 ILE A C 1
ATOM 1525 O O . ILE A 1 181 ? -10.226 -10.974 11.640 1.00 71.81 181 ILE A O 1
ATOM 1529 N N . PRO A 1 182 ? -10.450 -11.632 13.765 1.00 73.12 182 PRO A N 1
ATOM 1530 C CA . PRO A 1 182 ? -11.117 -10.387 14.166 1.00 73.12 182 PRO A CA 1
ATOM 1531 C C . PRO A 1 182 ? -10.265 -9.111 14.038 1.00 73.12 182 PRO A C 1
ATOM 1533 O O . PRO A 1 182 ? -10.807 -8.025 14.193 1.00 73.12 182 PRO A O 1
ATOM 1536 N N . LEU A 1 183 ? -8.949 -9.222 13.817 1.00 73.31 183 LEU A N 1
ATOM 1537 C CA . LEU A 1 183 ? -8.029 -8.087 13.655 1.00 73.31 183 LEU A CA 1
ATOM 1538 C C . LEU A 1 183 ? -7.706 -7.788 12.184 1.00 73.31 183 LEU A C 1
ATOM 1540 O O . LEU A 1 183 ? -6.798 -7.002 11.923 1.00 73.31 183 LEU A O 1
ATOM 1544 N N . GLN A 1 184 ? -8.387 -8.435 11.233 1.00 81.88 184 GLN A N 1
ATOM 1545 C CA . GLN A 1 184 ? -8.145 -8.204 9.814 1.00 81.88 184 GLN A CA 1
ATOM 1546 C C . GLN A 1 184 ? -8.577 -6.788 9.429 1.00 81.88 184 GLN A C 1
ATOM 1548 O O . GLN A 1 184 ? -9.755 -6.441 9.517 1.00 81.88 184 GLN A O 1
ATOM 1553 N N . ARG A 1 185 ? -7.614 -5.980 8.983 1.00 86.12 185 ARG A N 1
ATOM 1554 C CA . ARG A 1 185 ? -7.873 -4.629 8.487 1.00 86.12 185 ARG A CA 1
ATOM 1555 C C . ARG A 1 185 ? -8.460 -4.688 7.080 1.00 86.12 185 ARG A C 1
ATOM 1557 O O . ARG A 1 185 ? -8.208 -5.611 6.303 1.00 86.12 185 ARG A O 1
ATOM 1564 N N . SER A 1 186 ? -9.214 -3.662 6.724 1.00 86.81 186 SER A N 1
ATOM 1565 C CA . SER A 1 186 ? -9.693 -3.448 5.367 1.00 86.81 186 SER A CA 1
ATOM 1566 C C . SER A 1 186 ? -8.523 -3.287 4.393 1.00 86.81 186 SER A C 1
ATOM 1568 O O . SER A 1 186 ? -7.487 -2.689 4.698 1.00 86.81 186 SER A O 1
ATOM 1570 N N . SER A 1 187 ? -8.710 -3.755 3.157 1.00 87.81 187 SER A N 1
ATOM 1571 C CA . SER A 1 187 ? -7.717 -3.547 2.093 1.00 87.81 187 SER A CA 1
ATOM 1572 C C . SER A 1 187 ? -7.429 -2.057 1.842 1.00 87.81 187 SER A C 1
ATOM 1574 O O . SER A 1 187 ? -6.332 -1.673 1.432 1.00 87.81 187 SER A O 1
ATOM 1576 N N . TYR A 1 188 ? -8.400 -1.185 2.135 1.00 89.25 188 TYR A N 1
ATOM 1577 C CA . TYR A 1 188 ? -8.220 0.259 2.040 1.00 89.25 188 TYR A CA 1
ATOM 1578 C C . TYR A 1 188 ? -7.076 0.757 2.933 1.00 89.25 188 TYR A C 1
ATOM 1580 O O . TYR A 1 188 ? -6.248 1.540 2.466 1.00 89.25 188 TYR A O 1
ATOM 1588 N N . VAL A 1 189 ? -6.981 0.263 4.173 1.00 91.12 189 VAL A N 1
ATOM 1589 C CA . VAL A 1 189 ? -5.905 0.614 5.113 1.00 91.12 189 VAL A CA 1
ATOM 1590 C C . VAL A 1 189 ? -4.539 0.183 4.584 1.00 91.12 189 VAL A C 1
ATOM 1592 O O . VAL A 1 189 ? -3.585 0.960 4.621 1.00 91.12 189 VAL A O 1
ATOM 1595 N N . TRP A 1 190 ? -4.451 -1.024 4.026 1.00 93.75 190 TRP A N 1
ATOM 1596 C CA . TRP A 1 190 ? -3.216 -1.534 3.433 1.00 93.75 190 TRP A CA 1
ATOM 1597 C C . TRP A 1 190 ? -2.751 -0.716 2.220 1.00 93.75 190 TRP A C 1
ATOM 1599 O O . TRP A 1 190 ? -1.552 -0.594 1.985 1.00 93.75 190 TRP A O 1
ATOM 1609 N N . ASN A 1 191 ? -3.664 -0.098 1.472 1.00 94.88 191 ASN A N 1
ATOM 1610 C CA . ASN A 1 191 ? -3.349 0.563 0.200 1.00 94.88 191 ASN A CA 1
ATOM 1611 C C . ASN A 1 191 ? -3.402 2.093 0.240 1.00 94.88 191 ASN A C 1
ATOM 1613 O O . ASN A 1 191 ? -3.250 2.727 -0.804 1.00 94.88 191 ASN A O 1
ATOM 1617 N N . SER A 1 192 ? -3.586 2.679 1.420 1.00 92.25 192 SER A N 1
ATOM 1618 C CA . SER A 1 192 ? -3.637 4.128 1.628 1.00 92.25 192 SER A CA 1
ATOM 1619 C C . SER A 1 192 ? -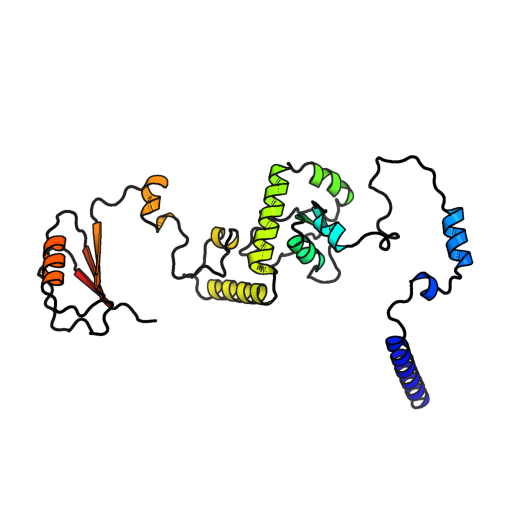2.492 4.582 2.526 1.00 92.25 192 SER A C 1
ATOM 1621 O O . SER A 1 192 ? -1.956 3.804 3.309 1.00 92.25 192 SER A O 1
ATOM 1623 N N . HIS A 1 193 ? -2.113 5.854 2.451 1.00 90.12 193 HIS A N 1
ATOM 1624 C CA . HIS A 1 193 ? -1.226 6.458 3.447 1.00 90.12 193 HIS A CA 1
ATOM 1625 C C . HIS A 1 193 ? -2.034 6.778 4.726 1.00 90.12 193 HIS A C 1
ATOM 1627 O O . HIS A 1 193 ? -3.161 7.261 4.590 1.00 90.12 193 HIS A O 1
ATOM 1633 N N . PRO A 1 194 ? -1.529 6.507 5.952 1.00 91.88 194 PRO A N 1
ATOM 1634 C CA . PRO A 1 194 ? -0.149 6.155 6.334 1.00 91.88 194 PRO A CA 1
ATOM 1635 C C . PRO A 1 194 ? 0.201 4.652 6.315 1.00 91.88 194 PRO A C 1
ATOM 1637 O O . PRO A 1 194 ? 1.297 4.272 6.720 1.00 91.88 194 PRO A O 1
ATOM 1640 N N . GLY A 1 195 ? -0.703 3.796 5.838 1.00 91.50 195 GLY A N 1
ATOM 1641 C CA . GLY A 1 195 ? -0.518 2.346 5.757 1.00 91.50 195 GLY A CA 1
ATOM 1642 C C . GLY A 1 195 ? -0.952 1.601 7.018 1.00 91.50 195 GLY A C 1
ATOM 1643 O O . GLY A 1 195 ? -1.321 2.199 8.027 1.00 91.50 195 GLY A O 1
ATOM 1644 N N . ALA A 1 196 ? -0.897 0.270 6.968 1.00 91.81 196 ALA A N 1
ATOM 1645 C CA . ALA A 1 196 ? -1.410 -0.595 8.033 1.00 91.81 196 ALA A CA 1
ATOM 1646 C C . ALA A 1 196 ? -0.501 -0.691 9.270 1.00 91.81 196 ALA A C 1
ATOM 1648 O O . ALA A 1 196 ? -0.999 -0.889 10.376 1.00 91.81 196 ALA A O 1
ATOM 1649 N N . LEU A 1 197 ? 0.819 -0.537 9.102 1.00 91.94 197 LEU A N 1
ATOM 1650 C CA . LEU A 1 197 ? 1.796 -0.673 10.191 1.00 91.94 197 LEU A CA 1
ATOM 1651 C C . LEU A 1 197 ? 1.572 0.302 11.363 1.00 91.94 197 LEU A C 1
ATOM 1653 O O . LEU A 1 197 ? 1.605 -0.150 12.507 1.00 91.94 197 LEU A O 1
ATOM 1657 N N . PRO A 1 198 ? 1.337 1.612 11.137 1.00 88.62 198 PRO A N 1
ATOM 1658 C CA . PRO A 1 198 ? 1.069 2.544 12.232 1.00 88.62 198 PRO A CA 1
ATOM 1659 C C . PRO A 1 198 ? -0.356 2.436 12.794 1.00 88.62 198 PRO A C 1
ATOM 1661 O O . PRO A 1 198 ? -0.633 2.985 13.861 1.00 88.62 198 PRO A O 1
ATOM 1664 N N . ILE A 1 199 ? -1.279 1.767 12.094 1.00 83.56 199 ILE A N 1
ATOM 1665 C CA . ILE A 1 199 ? -2.687 1.705 12.490 1.00 83.56 199 ILE A CA 1
ATOM 1666 C C . ILE A 1 199 ? -2.890 0.581 13.500 1.00 83.56 199 ILE A C 1
ATOM 1668 O O . ILE A 1 199 ? -2.752 -0.607 13.211 1.00 83.56 199 ILE A O 1
ATOM 1672 N N . LEU A 1 200 ? -3.266 0.984 14.705 1.00 82.88 200 LEU A N 1
ATOM 1673 C CA . LEU A 1 200 ? -3.583 0.112 15.822 1.00 82.88 200 LEU A CA 1
ATOM 1674 C C . LEU A 1 200 ? -4.878 -0.687 15.540 1.00 82.88 200 LEU A C 1
ATOM 1676 O O . LEU A 1 200 ? -5.935 -0.075 15.392 1.00 82.88 200 LEU A O 1
ATOM 1680 N N . PRO A 1 201 ? -4.836 -2.036 15.501 1.00 77.06 201 PRO A N 1
ATOM 1681 C CA . PRO A 1 201 ? -5.962 -2.865 15.054 1.00 77.06 201 PRO A CA 1
ATOM 1682 C C . PRO A 1 201 ? -7.134 -2.897 16.047 1.00 77.06 201 PRO A C 1
ATOM 1684 O O . PRO A 1 201 ? -8.180 -3.463 15.757 1.00 77.06 201 PRO A O 1
ATOM 1687 N N . GLN A 1 202 ? -6.968 -2.322 17.241 1.00 77.31 202 GLN A N 1
ATOM 1688 C CA . GLN A 1 202 ? -8.052 -2.153 18.209 1.00 77.31 202 GLN A CA 1
ATOM 1689 C C . GLN A 1 202 ? -9.018 -1.013 17.863 1.00 77.31 202 GLN A C 1
ATOM 1691 O O . GLN A 1 202 ? -10.075 -0.917 18.485 1.00 77.31 202 GLN A O 1
ATOM 1696 N N . PHE A 1 203 ? -8.649 -0.126 16.937 1.00 78.38 203 PHE A N 1
ATOM 1697 C CA . PHE A 1 203 ? -9.543 0.920 16.457 1.00 78.38 203 PHE A CA 1
ATOM 1698 C C . PHE A 1 203 ? -10.198 0.466 15.161 1.00 78.38 203 PHE A C 1
ATOM 1700 O O . PHE A 1 203 ? -9.550 -0.165 14.329 1.00 78.38 203 PHE A O 1
ATOM 1707 N N . SER A 1 204 ? -11.479 0.799 15.003 1.00 80.19 204 SER A N 1
ATOM 1708 C CA . SER A 1 204 ? -12.176 0.524 13.753 1.00 80.19 204 SER A CA 1
ATOM 1709 C C . SER A 1 204 ? -11.548 1.314 12.611 1.00 80.19 204 SER A C 1
ATOM 1711 O O . SER A 1 204 ? -11.195 2.484 12.760 1.00 80.19 204 SER A O 1
ATOM 1713 N N . ASP A 1 205 ? -11.437 0.670 11.461 1.00 78.44 205 ASP A N 1
ATOM 1714 C CA . ASP A 1 205 ? -11.071 1.271 10.190 1.00 78.44 205 ASP A CA 1
ATOM 1715 C C . ASP A 1 205 ? -12.274 1.417 9.239 1.00 78.44 205 ASP A C 1
ATOM 1717 O O . ASP A 1 205 ? -12.125 1.844 8.092 1.00 78.44 205 ASP A O 1
ATOM 1721 N N . VAL A 1 206 ? -13.483 1.108 9.718 1.00 77.81 206 VAL A N 1
ATOM 1722 C CA . VAL A 1 206 ? -14.731 1.213 8.964 1.00 77.81 206 VAL A CA 1
ATOM 1723 C C . VAL A 1 206 ? -15.407 2.545 9.271 1.00 77.81 206 VAL A C 1
ATOM 1725 O O . VAL A 1 206 ? -15.790 2.824 10.403 1.00 77.81 206 VAL A O 1
ATOM 1728 N N . LEU A 1 207 ? -15.644 3.357 8.235 1.00 76.81 207 LEU A N 1
ATOM 1729 C CA . LEU A 1 207 ? -16.282 4.675 8.375 1.00 76.81 207 LEU A CA 1
ATOM 1730 C C . LEU A 1 207 ? -17.646 4.625 9.094 1.00 76.81 207 LEU A C 1
ATOM 1732 O O . LEU A 1 207 ? -17.981 5.563 9.808 1.00 76.81 207 LEU A O 1
ATOM 1736 N N . ARG A 1 208 ? -18.423 3.542 8.945 1.00 77.69 208 ARG A N 1
ATOM 1737 C CA . ARG A 1 208 ? -19.734 3.377 9.611 1.00 77.69 208 ARG A CA 1
ATOM 1738 C C . ARG A 1 208 ? -19.645 3.245 11.129 1.00 77.69 208 ARG A C 1
ATOM 1740 O O . ARG A 1 208 ? -20.606 3.589 11.809 1.00 77.69 208 ARG A O 1
ATOM 1747 N N . ASP A 1 209 ? -18.517 2.786 11.662 1.00 80.00 209 ASP A N 1
ATOM 1748 C CA . ASP A 1 209 ? -18.349 2.622 13.111 1.00 80.00 209 ASP A CA 1
ATOM 1749 C C . ASP A 1 209 ? -18.143 3.970 13.813 1.00 80.00 209 ASP A C 1
ATOM 1751 O O . ASP A 1 209 ? -18.249 4.083 15.037 1.00 80.00 209 ASP A O 1
ATOM 1755 N N . PHE A 1 210 ? -17.881 5.017 13.031 1.00 80.81 210 PHE A N 1
ATOM 1756 C CA . PHE A 1 210 ? -17.678 6.366 13.512 1.00 80.81 210 PHE A CA 1
ATOM 1757 C C . PHE A 1 210 ? -18.967 7.193 13.386 1.00 80.81 210 PHE A C 1
ATOM 1759 O O . PHE A 1 210 ? -19.422 7.489 12.277 1.00 80.81 210 PHE A O 1
ATOM 1766 N N . PRO A 1 211 ? -19.542 7.661 14.510 1.00 76.94 211 PRO A N 1
ATOM 1767 C CA . PRO A 1 211 ? -20.856 8.306 14.518 1.00 76.94 211 PRO A CA 1
ATOM 1768 C C . PRO A 1 211 ? -20.908 9.634 13.744 1.00 76.94 211 PRO A C 1
ATOM 1770 O O . PRO A 1 211 ? -21.984 10.098 13.379 1.00 76.94 211 PRO A O 1
ATOM 1773 N N . PHE A 1 212 ? -19.758 10.248 13.465 1.00 82.12 212 PHE A N 1
ATOM 1774 C CA . PHE A 1 212 ? -19.659 11.499 12.715 1.00 82.12 212 PHE A CA 1
ATOM 1775 C C . PHE A 1 212 ? -19.861 11.340 11.200 1.00 82.12 212 PHE A C 1
ATOM 1777 O O . PHE A 1 212 ? -20.173 12.327 10.538 1.00 82.12 212 PHE A O 1
ATOM 1784 N N . TYR A 1 213 ? -19.751 10.127 10.643 1.00 81.44 213 TYR A N 1
ATOM 1785 C CA . TYR A 1 213 ? -19.975 9.888 9.208 1.00 81.44 213 TYR A CA 1
ATOM 1786 C C . TYR A 1 213 ? -21.386 9.406 8.861 1.00 81.44 213 TYR A C 1
ATOM 1788 O O . TYR A 1 213 ? -21.705 9.295 7.678 1.00 81.44 213 TYR A O 1
ATOM 1796 N N . LEU A 1 214 ? -22.248 9.165 9.854 1.00 82.38 214 LEU A N 1
ATOM 1797 C CA . LEU A 1 214 ? -23.592 8.606 9.651 1.00 82.38 214 LEU A CA 1
ATOM 1798 C C . LEU A 1 214 ? -24.412 9.406 8.623 1.00 82.38 214 LEU A C 1
ATOM 1800 O O . LEU A 1 214 ? -24.908 8.838 7.653 1.00 82.38 214 LEU A O 1
ATOM 1804 N N . ASN A 1 215 ? -24.437 10.738 8.750 1.00 80.25 215 ASN A N 1
ATOM 1805 C CA . ASN A 1 215 ? -25.169 11.615 7.827 1.00 80.25 215 ASN A CA 1
ATOM 1806 C C . ASN A 1 215 ? -24.668 11.519 6.376 1.00 80.25 215 ASN A C 1
ATOM 1808 O O . ASN A 1 215 ? -25.469 11.515 5.445 1.00 80.25 215 ASN A O 1
ATOM 1812 N N . HIS A 1 216 ? -23.350 11.437 6.174 1.00 79.94 216 HIS A N 1
ATOM 1813 C CA . HIS A 1 216 ? -22.755 11.313 4.839 1.00 79.94 216 HIS A CA 1
ATOM 1814 C C . HIS A 1 216 ? -23.024 9.945 4.205 1.00 79.94 216 HIS A C 1
ATOM 1816 O O . HIS A 1 216 ? -23.064 9.829 2.983 1.00 79.94 216 HIS A O 1
ATOM 1822 N N . LEU A 1 217 ? -23.213 8.919 5.034 1.00 83.50 217 LEU A N 1
ATOM 1823 C CA . LEU A 1 217 ? -23.470 7.543 4.617 1.00 83.50 217 LEU A CA 1
ATOM 1824 C C . LEU A 1 217 ? -24.968 7.239 4.448 1.00 83.50 217 LEU A C 1
ATOM 1826 O O . LEU A 1 217 ? -25.316 6.115 4.093 1.00 83.50 217 LEU A O 1
ATOM 1830 N N . GLY A 1 218 ? -25.840 8.230 4.671 1.00 84.44 218 GLY A N 1
ATOM 1831 C CA . GLY A 1 218 ? -27.294 8.075 4.595 1.00 84.44 218 GLY A CA 1
ATOM 1832 C C . GLY A 1 218 ? -27.900 7.313 5.778 1.00 84.44 218 GLY A C 1
ATOM 1833 O O . GLY A 1 218 ? -29.076 6.959 5.726 1.00 84.44 218 GLY A O 1
ATOM 1834 N N . ASP A 1 219 ? -27.122 7.074 6.836 1.00 82.12 219 ASP A N 1
ATOM 1835 C CA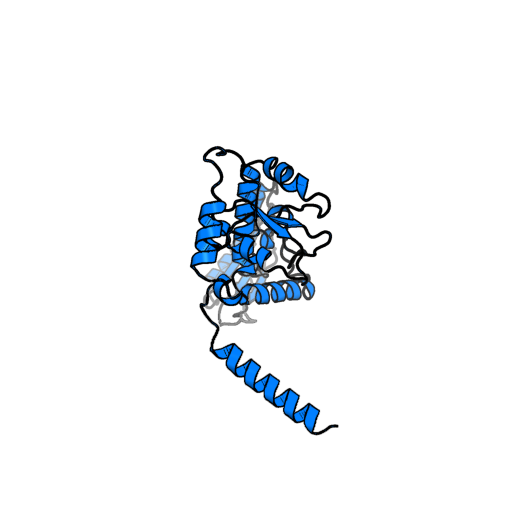 . ASP A 1 219 ? -27.573 6.397 8.047 1.00 82.12 219 ASP A CA 1
ATOM 1836 C C . ASP A 1 219 ? -28.131 7.427 9.041 1.00 82.12 219 ASP A C 1
ATOM 1838 O O . ASP A 1 219 ? -27.444 8.357 9.472 1.00 82.12 219 ASP A O 1
ATOM 1842 N N . THR A 1 220 ? -29.394 7.268 9.439 1.00 81.25 220 THR A N 1
ATOM 1843 C CA . THR A 1 220 ? -30.007 8.121 10.466 1.00 81.25 220 THR A CA 1
ATOM 1844 C C . THR A 1 220 ? -29.680 7.591 11.864 1.00 81.25 220 THR A C 1
ATOM 1846 O O . THR A 1 220 ? -29.914 6.406 12.124 1.00 81.25 220 THR A O 1
ATOM 1849 N N . PRO A 1 221 ? -29.194 8.431 12.796 1.00 80.19 221 PRO A N 1
ATOM 1850 C CA . PRO A 1 221 ? -28.904 7.989 14.152 1.00 80.19 221 PRO A CA 1
ATOM 1851 C C . PRO A 1 221 ? -30.173 7.506 14.865 1.00 80.19 221 PRO A C 1
ATOM 1853 O O . PRO A 1 221 ? -31.271 8.027 14.664 1.00 80.19 221 PRO A O 1
ATOM 1856 N N . HIS A 1 222 ? -30.010 6.511 15.736 1.00 81.81 222 HIS A N 1
ATOM 1857 C CA . HIS A 1 222 ? -31.099 5.981 16.552 1.00 81.81 222 HIS A CA 1
ATOM 1858 C C . HIS A 1 222 ? -31.720 7.098 17.428 1.00 81.81 222 HIS A C 1
ATOM 1860 O O . HIS A 1 222 ? -30.976 7.902 17.995 1.00 81.81 222 HIS A O 1
ATOM 1866 N N . PRO A 1 223 ? -33.054 7.138 17.634 1.00 87.00 223 PRO A N 1
ATOM 1867 C CA . PRO A 1 223 ? -33.738 8.223 18.361 1.00 87.00 223 PRO A CA 1
ATOM 1868 C C . PRO A 1 223 ? -33.391 8.320 19.856 1.00 87.00 223 PRO A C 1
ATOM 1870 O O . PRO A 1 223 ? -33.795 9.261 20.536 1.00 87.00 223 PRO A O 1
ATOM 1873 N N . LYS A 1 224 ? -32.667 7.330 20.388 1.00 91.62 224 LYS A N 1
ATOM 1874 C CA . LYS A 1 224 ? -32.191 7.292 21.775 1.00 91.62 224 LYS A CA 1
ATOM 1875 C C . LYS A 1 224 ? -30.672 7.235 21.821 1.00 91.62 224 LYS A C 1
ATOM 1877 O O . LYS A 1 224 ? -30.075 6.486 21.050 1.00 91.62 224 LYS A O 1
ATOM 1882 N N . PHE A 1 225 ? -30.071 7.934 22.780 1.00 89.69 225 PHE A N 1
ATOM 1883 C CA . PHE A 1 225 ? -28.623 7.988 22.971 1.00 89.69 225 PHE A CA 1
ATOM 1884 C C . PHE A 1 225 ? -28.137 7.044 24.079 1.00 89.69 225 PHE A C 1
ATOM 1886 O O . PHE A 1 225 ? -28.859 6.720 25.024 1.00 89.69 225 PHE A O 1
ATOM 1893 N N . THR A 1 226 ? -26.877 6.619 23.974 1.00 92.06 226 THR A N 1
ATOM 1894 C CA . THR A 1 226 ? -26.138 5.979 25.071 1.00 92.06 226 THR A CA 1
ATOM 1895 C C . THR A 1 226 ? -25.271 7.034 25.743 1.00 92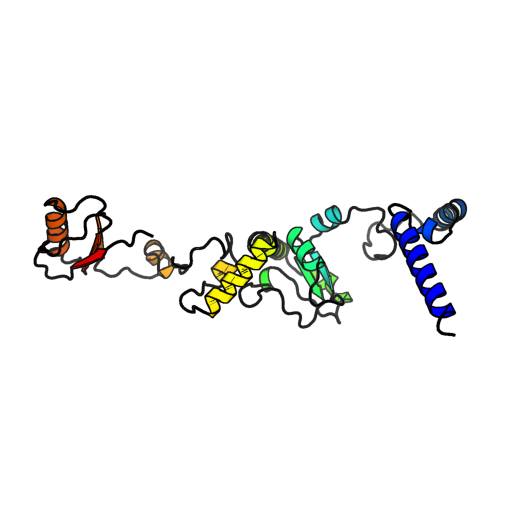.06 226 THR A C 1
ATOM 1897 O O . THR A 1 226 ? -24.443 7.653 25.081 1.00 92.06 226 THR A O 1
ATOM 1900 N N . ALA A 1 227 ? -25.453 7.253 27.043 1.00 91.88 227 ALA A N 1
ATOM 1901 C CA . ALA A 1 227 ? -24.622 8.192 27.787 1.00 91.88 227 ALA A CA 1
ATOM 1902 C C . ALA A 1 227 ? -23.339 7.503 28.247 1.00 91.88 227 ALA A C 1
ATOM 1904 O O . ALA A 1 227 ? -23.415 6.528 28.991 1.00 91.88 227 ALA A O 1
ATOM 1905 N N . VAL A 1 228 ? -22.179 8.015 27.841 1.00 91.50 228 VAL A N 1
ATOM 1906 C CA . VAL A 1 228 ? -20.877 7.544 28.328 1.00 91.50 228 VAL A CA 1
ATOM 1907 C C . VAL A 1 228 ? -20.333 8.569 29.319 1.00 91.50 228 VAL A C 1
ATOM 1909 O O . VAL A 1 228 ? -20.130 9.725 28.962 1.00 91.50 228 VAL A O 1
ATOM 1912 N N . ILE A 1 229 ? -20.131 8.161 30.571 1.00 89.38 229 ILE A N 1
ATOM 1913 C CA . ILE A 1 229 ? -19.635 9.019 31.653 1.00 89.38 229 ILE A CA 1
ATOM 1914 C C . ILE A 1 229 ? -18.247 8.528 32.044 1.00 89.38 229 ILE A C 1
ATOM 1916 O O . ILE A 1 229 ? -18.106 7.442 32.602 1.00 89.38 229 ILE A O 1
ATOM 1920 N N . TYR A 1 230 ? -17.229 9.328 31.748 1.00 88.06 230 TYR A N 1
ATOM 1921 C CA . TYR A 1 230 ? -15.846 9.032 32.100 1.00 88.06 230 TYR A CA 1
ATOM 1922 C C . TYR A 1 230 ? -15.507 9.586 33.485 1.00 88.06 230 TYR A C 1
ATOM 1924 O O . TYR A 1 230 ? -15.738 10.762 33.766 1.00 88.06 230 TYR A O 1
ATOM 1932 N N . VAL A 1 231 ? -14.958 8.740 34.351 1.00 85.81 231 VAL A N 1
ATOM 1933 C CA . VAL A 1 231 ? -14.645 9.062 35.745 1.00 85.81 231 VAL A CA 1
ATOM 1934 C C . VAL A 1 231 ? -13.139 8.943 35.947 1.00 85.81 231 VAL A C 1
ATOM 1936 O O . VAL A 1 231 ? -12.622 7.833 35.981 1.00 85.81 231 VAL A O 1
ATOM 1939 N N . SER A 1 232 ? -12.434 10.069 36.082 1.00 78.69 232 SER A N 1
ATOM 1940 C CA . SER A 1 232 ? -10.967 10.099 36.222 1.00 78.69 232 SER A CA 1
ATOM 1941 C C . SER A 1 232 ? -10.455 10.293 37.654 1.00 78.69 232 SER A C 1
ATOM 1943 O O . SER A 1 232 ? -9.291 10.029 37.931 1.00 78.69 232 SER A O 1
ATOM 1945 N N . MET A 1 233 ? -11.295 10.769 38.577 1.00 68.12 233 MET A N 1
ATOM 1946 C CA . MET A 1 233 ? -10.902 11.085 39.955 1.00 68.12 233 MET A CA 1
ATOM 1947 C C . MET A 1 233 ? -11.869 10.448 40.955 1.00 68.12 233 MET A C 1
ATOM 1949 O O . MET A 1 233 ? -13.055 10.309 40.656 1.00 68.12 233 MET A O 1
ATOM 1953 N N . ALA A 1 234 ? -11.334 10.054 42.119 1.00 60.44 234 ALA A N 1
ATOM 1954 C CA . ALA A 1 234 ? -11.970 9.228 43.150 1.00 60.44 234 ALA A CA 1
ATOM 1955 C C . ALA A 1 234 ? -13.481 9.485 43.304 1.00 60.44 234 ALA A C 1
ATOM 1957 O O . ALA A 1 234 ? -13.930 10.521 43.804 1.00 60.44 234 ALA A O 1
ATOM 1958 N N . ALA A 1 235 ? -14.281 8.519 42.856 1.00 60.47 235 ALA A N 1
ATOM 1959 C CA . ALA A 1 235 ? -15.720 8.673 42.713 1.00 60.47 235 ALA A CA 1
ATOM 1960 C C . ALA A 1 235 ? -16.496 8.197 43.949 1.00 60.47 235 ALA A C 1
ATOM 1962 O O . ALA A 1 235 ? -17.285 7.256 43.928 1.00 60.47 235 ALA A O 1
ATOM 1963 N N . HIS A 1 236 ? -16.342 8.965 45.025 1.00 63.00 236 HIS A N 1
ATOM 1964 C CA . HIS A 1 236 ? -17.332 9.037 46.107 1.00 63.00 236 HIS A CA 1
ATOM 1965 C C . HIS A 1 236 ? -18.184 10.312 46.017 1.00 63.00 236 HIS A C 1
ATOM 1967 O O . HIS A 1 236 ? -18.850 10.711 46.970 1.00 63.00 236 HIS A O 1
ATOM 1973 N N . SER A 1 237 ? -18.158 10.988 44.867 1.00 68.44 237 SER A N 1
ATOM 1974 C CA . SER A 1 237 ? -18.727 12.318 44.732 1.00 68.44 237 SER A CA 1
ATOM 1975 C C . SER A 1 237 ? -20.238 12.238 44.450 1.00 68.44 237 SER A C 1
ATOM 1977 O O . SER A 1 237 ? -20.700 11.681 43.452 1.00 68.44 237 SER A O 1
ATOM 1979 N N . ALA A 1 238 ? -21.043 12.847 45.328 1.00 76.38 238 ALA A N 1
ATOM 1980 C CA . ALA A 1 238 ? -22.473 13.083 45.102 1.00 76.38 238 ALA A CA 1
ATOM 1981 C C . ALA A 1 238 ? -22.815 13.657 43.698 1.00 76.38 238 ALA A C 1
ATOM 1983 O O . ALA A 1 238 ? -23.885 13.324 43.178 1.00 76.38 238 ALA A O 1
ATOM 1984 N N . PRO A 1 239 ? -21.952 14.468 43.046 1.00 84.81 239 PRO A N 1
ATOM 1985 C CA . PRO A 1 239 ? -22.127 14.886 41.655 1.00 84.81 239 PRO A CA 1
ATOM 1986 C C . PRO A 1 239 ? -22.291 13.747 40.645 1.00 84.81 239 PRO A C 1
ATOM 1988 O O . PRO A 1 239 ? -23.188 13.834 39.809 1.00 84.81 239 PRO A O 1
ATOM 1991 N N . LEU A 1 240 ? -21.501 12.669 40.732 1.00 84.94 240 LEU A N 1
ATOM 1992 C CA . LEU A 1 240 ? -21.602 11.546 39.792 1.00 84.94 240 LEU A CA 1
ATOM 1993 C C . LEU A 1 240 ? -22.976 10.875 39.891 1.00 84.94 240 LEU A C 1
ATOM 1995 O O . LEU A 1 240 ? -23.656 10.681 38.885 1.00 84.94 240 LEU A O 1
ATOM 1999 N N . LEU A 1 241 ? -23.420 10.580 41.115 1.00 85.75 241 LEU A N 1
ATOM 2000 C CA . LEU A 1 241 ? -24.721 9.950 41.351 1.00 85.75 241 LEU A CA 1
ATOM 2001 C C . LEU A 1 241 ? -25.881 10.851 40.907 1.00 85.75 241 LEU A C 1
ATOM 2003 O O . LEU A 1 241 ? -26.864 10.356 40.351 1.00 85.75 241 LEU A O 1
ATOM 2007 N N . ARG A 1 242 ? -25.772 12.172 41.109 1.00 86.69 242 ARG A N 1
ATOM 2008 C CA . ARG A 1 242 ? -26.759 13.140 40.603 1.00 86.69 242 ARG A CA 1
ATOM 2009 C C . ARG A 1 242 ? -26.787 13.165 39.080 1.00 86.69 242 ARG A C 1
ATOM 2011 O O . ARG A 1 242 ? -27.874 13.106 38.518 1.00 86.69 242 ARG A O 1
ATOM 2018 N N . LEU A 1 243 ? -25.627 13.202 38.424 1.00 89.31 243 LEU A N 1
ATOM 2019 C CA . LEU A 1 243 ? -25.528 13.190 36.966 1.00 89.31 243 LEU A CA 1
ATOM 2020 C C . LEU A 1 243 ? -26.168 11.927 36.384 1.00 89.31 243 LEU A C 1
ATOM 2022 O O . LEU A 1 243 ? -27.058 12.028 35.544 1.00 89.31 243 LEU A O 1
ATOM 2026 N N . VAL A 1 244 ? -25.784 10.750 36.889 1.00 89.00 244 VAL A N 1
ATOM 2027 C CA . VAL A 1 244 ? -26.348 9.464 36.453 1.00 89.00 244 VAL A CA 1
ATOM 2028 C C . VAL A 1 244 ? -27.861 9.445 36.652 1.00 89.00 244 VAL A C 1
ATOM 2030 O O . VAL A 1 244 ? -28.586 9.085 35.730 1.00 89.00 244 VAL A O 1
ATOM 2033 N N . LYS A 1 245 ? -28.364 9.896 37.809 1.00 88.81 245 LYS A N 1
ATOM 2034 C CA . LYS A 1 245 ? -29.807 9.958 38.085 1.00 88.81 245 LYS A CA 1
ATOM 2035 C C . LYS A 1 245 ? -30.547 10.909 37.139 1.00 88.81 245 LYS A C 1
ATOM 2037 O O . LYS A 1 245 ? -31.667 10.604 36.743 1.00 88.81 245 LYS A O 1
ATOM 2042 N N . THR A 1 246 ? -29.961 12.052 36.791 1.00 90.88 246 THR A N 1
ATOM 2043 C CA . THR A 1 246 ? -30.569 13.013 35.858 1.00 90.88 246 THR A CA 1
ATOM 2044 C C . THR A 1 246 ? -30.618 12.448 34.443 1.00 90.88 246 THR A C 1
ATOM 2046 O O . THR A 1 246 ? -31.665 12.495 33.804 1.00 90.88 246 THR A O 1
ATOM 2049 N N . VAL A 1 247 ? -29.522 11.849 33.976 1.00 91.44 247 VAL A N 1
ATOM 2050 C CA . VAL A 1 247 ? -29.444 11.241 32.641 1.00 91.44 247 VAL A CA 1
ATOM 2051 C C . VAL A 1 247 ? -30.380 10.034 32.528 1.00 91.44 247 VAL A C 1
ATOM 2053 O O . VAL A 1 247 ? -31.099 9.908 31.541 1.00 91.44 247 VAL A O 1
ATOM 2056 N N . ALA A 1 248 ? -30.444 9.200 33.568 1.00 89.56 248 ALA A N 1
ATOM 2057 C CA . ALA A 1 248 ? -31.312 8.025 33.638 1.00 89.56 248 ALA A CA 1
ATOM 2058 C C . ALA A 1 248 ? -32.815 8.334 33.573 1.00 89.56 248 ALA A C 1
ATOM 2060 O O . ALA A 1 248 ? -33.608 7.470 33.208 1.00 89.56 248 ALA A O 1
ATOM 2061 N N . LYS A 1 249 ? -33.220 9.560 33.924 1.00 90.19 249 LYS A N 1
ATOM 2062 C CA . LYS A 1 249 ? -34.615 10.011 33.827 1.00 90.19 249 LYS A CA 1
ATOM 2063 C C . LYS A 1 249 ? -35.012 10.483 32.428 1.00 90.19 249 LYS A C 1
ATOM 2065 O O . LYS A 1 249 ? -36.193 10.723 32.196 1.00 90.19 249 LYS A O 1
ATOM 2070 N N . SER A 1 250 ? -34.059 10.667 31.515 1.00 90.56 250 SER A N 1
ATOM 2071 C CA . SER A 1 250 ? -34.354 11.146 30.166 1.00 90.56 250 SER A CA 1
ATOM 2072 C C . SER A 1 250 ? -35.113 10.090 29.362 1.00 90.56 250 SER A C 1
ATOM 2074 O O . SER A 1 250 ? -34.667 8.951 29.253 1.00 90.56 250 SER A O 1
ATOM 2076 N N . ALA A 1 251 ? -36.217 10.484 28.719 1.00 89.50 251 ALA A N 1
ATOM 2077 C CA . ALA A 1 251 ? -36.974 9.617 27.809 1.00 89.50 251 ALA A CA 1
ATOM 2078 C C . ALA A 1 251 ? -36.162 9.191 26.566 1.00 89.50 251 ALA A C 1
ATOM 2080 O O . ALA A 1 251 ? -36.459 8.173 25.936 1.00 89.50 251 ALA A O 1
ATOM 2081 N N . TYR A 1 252 ? -35.120 9.960 26.235 1.00 91.44 252 TYR A N 1
ATOM 2082 C CA . TYR A 1 252 ? -34.239 9.726 25.091 1.00 91.44 252 TYR A CA 1
ATOM 2083 C C . TYR A 1 252 ? -32.974 8.939 25.456 1.00 91.44 252 TYR A C 1
ATOM 2085 O O . TYR A 1 252 ? -32.185 8.619 24.572 1.00 91.44 252 TYR A O 1
ATOM 2093 N N . ALA A 1 253 ? -32.750 8.609 26.731 1.00 90.94 253 ALA A N 1
ATOM 2094 C CA . ALA A 1 253 ? -31.613 7.785 27.124 1.00 90.94 253 ALA A CA 1
ATOM 2095 C C . ALA A 1 253 ? -31.962 6.295 26.962 1.00 90.94 253 ALA A C 1
ATOM 2097 O O . ALA A 1 253 ? -32.971 5.818 27.473 1.00 90.94 253 ALA A O 1
ATOM 2098 N N . ALA A 1 254 ? -31.132 5.549 26.232 1.00 91.56 254 ALA A N 1
ATOM 2099 C CA . ALA A 1 254 ? -31.274 4.099 26.082 1.00 91.56 254 ALA A CA 1
ATOM 2100 C C . ALA A 1 254 ? -30.545 3.332 27.192 1.00 91.56 254 ALA A C 1
ATOM 2102 O O . ALA A 1 254 ? -31.045 2.322 27.680 1.00 91.56 254 ALA A O 1
ATOM 2103 N N . ARG A 1 255 ? -29.344 3.791 27.561 1.00 92.06 255 ARG A N 1
ATOM 2104 C CA . ARG A 1 255 ? -28.501 3.204 28.612 1.00 92.06 255 ARG A CA 1
ATOM 2105 C C . ARG A 1 255 ? -27.462 4.215 29.098 1.00 92.06 255 ARG A C 1
ATOM 2107 O O . ARG A 1 255 ? -27.128 5.155 28.370 1.00 92.06 255 ARG A O 1
ATOM 2114 N N . VAL A 1 256 ? -26.907 3.977 30.282 1.00 91.88 256 VAL A N 1
ATOM 2115 C CA . VAL A 1 256 ? -25.763 4.726 30.825 1.00 91.88 256 VAL A CA 1
ATOM 2116 C C . VAL A 1 256 ? -24.575 3.781 30.978 1.00 91.88 256 VAL A C 1
ATOM 2118 O O . VAL A 1 256 ? -24.708 2.705 31.554 1.00 91.88 256 VAL A O 1
ATOM 2121 N N . VAL A 1 257 ? -23.414 4.177 30.467 1.00 91.44 257 VAL A N 1
ATOM 2122 C CA . VAL A 1 257 ? -22.145 3.463 30.615 1.00 91.44 257 VAL A CA 1
ATOM 2123 C C . VAL A 1 257 ? -21.188 4.355 31.394 1.00 91.44 257 VAL A C 1
ATOM 2125 O O . VAL A 1 257 ? -20.833 5.438 30.939 1.00 91.44 257 VAL A O 1
ATOM 2128 N N . VAL A 1 258 ? -20.778 3.9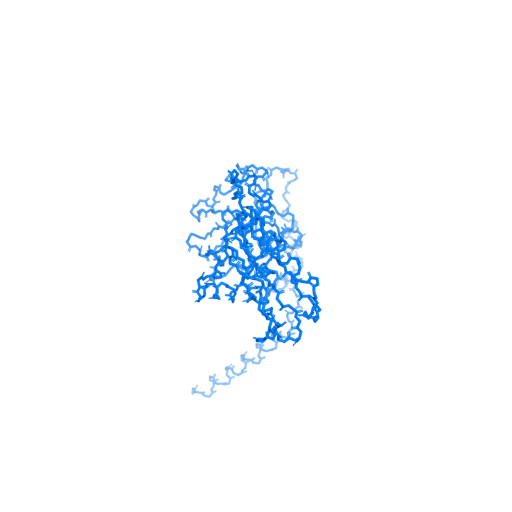13 32.575 1.00 88.62 258 VAL A N 1
ATOM 2129 C CA . VAL A 1 258 ? -19.801 4.605 33.415 1.00 88.62 258 VAL A CA 1
ATOM 2130 C C . VAL A 1 258 ? -18.442 3.953 33.195 1.00 88.62 258 VAL A C 1
ATOM 2132 O O . VAL A 1 258 ? -18.255 2.788 33.539 1.00 88.62 258 VAL A O 1
ATOM 2135 N N . ILE A 1 259 ? -17.504 4.694 32.613 1.00 88.88 259 ILE A N 1
ATOM 2136 C CA . ILE A 1 259 ? -16.118 4.262 32.432 1.00 88.88 259 ILE A CA 1
ATOM 2137 C C . ILE A 1 259 ? -15.324 4.755 33.634 1.00 88.88 259 ILE A C 1
ATOM 2139 O O . ILE A 1 259 ? -15.135 5.957 33.820 1.00 88.88 259 ILE A O 1
ATOM 2143 N N . TRP A 1 260 ? -14.882 3.817 34.457 1.00 84.56 260 TRP A N 1
ATOM 2144 C CA . TRP A 1 260 ? -14.190 4.087 35.701 1.00 84.56 260 TRP A CA 1
ATOM 2145 C C . TRP A 1 260 ? -12.678 4.012 35.506 1.00 84.56 260 TRP A C 1
ATOM 2147 O O . TRP A 1 260 ? -12.097 2.931 35.446 1.00 84.56 260 TRP A O 1
ATOM 2157 N N . ASN A 1 261 ? -12.044 5.174 35.398 1.00 81.25 261 ASN A N 1
ATOM 2158 C CA . ASN A 1 261 ? -10.606 5.345 35.231 1.00 81.25 261 ASN A CA 1
ATOM 2159 C C . ASN A 1 261 ? -9.999 6.005 36.478 1.00 81.25 261 ASN A C 1
ATOM 2161 O O . ASN A 1 261 ? -9.448 7.103 36.424 1.00 81.25 261 ASN A O 1
ATOM 2165 N N . SER A 1 262 ? -10.155 5.347 37.624 1.00 73.00 262 SER A N 1
ATOM 2166 C CA . SER A 1 262 ? -9.547 5.743 38.894 1.00 73.00 262 SER A CA 1
ATOM 2167 C C . SER A 1 262 ? -8.890 4.525 39.542 1.00 73.00 262 SER A C 1
ATOM 2169 O O . SER A 1 262 ? -9.405 3.412 39.422 1.00 73.00 262 SER A O 1
ATOM 2171 N N . GLU A 1 263 ? -7.778 4.750 40.250 1.00 65.44 263 GLU A N 1
ATOM 2172 C CA . GLU A 1 263 ? -7.046 3.731 41.025 1.00 65.44 263 GLU A CA 1
ATOM 2173 C C . GLU A 1 263 ? -7.904 3.093 42.126 1.00 65.44 263 GLU A C 1
ATOM 2175 O O . GLU A 1 263 ? -7.673 1.960 42.544 1.00 65.44 263 GLU A O 1
ATOM 2180 N N . THR A 1 264 ? -8.932 3.809 42.583 1.00 64.19 264 THR A N 1
ATOM 2181 C CA . THR A 1 264 ? -9.923 3.262 43.508 1.00 64.19 264 THR A CA 1
ATOM 2182 C C . THR A 1 264 ? -10.854 2.325 42.749 1.00 64.19 264 THR A C 1
ATOM 2184 O O . THR A 1 264 ? -11.491 2.740 41.788 1.00 64.19 264 THR A O 1
ATOM 2187 N N . VAL A 1 265 ? -10.955 1.057 43.155 1.00 59.94 265 VAL A N 1
ATOM 2188 C CA . VAL A 1 265 ? -11.970 0.142 42.604 1.00 59.94 265 VAL A CA 1
ATOM 2189 C C . VAL A 1 265 ? -13.348 0.773 42.850 1.00 59.94 265 VAL A C 1
ATOM 2191 O O . VAL A 1 265 ? -13.557 1.281 43.958 1.00 59.94 265 VAL A O 1
ATOM 2194 N N . PRO A 1 266 ? -14.294 0.772 41.884 1.00 60.38 266 PRO A N 1
ATOM 2195 C CA . PRO A 1 266 ? -15.666 1.170 42.156 1.00 60.38 266 PRO A CA 1
ATOM 2196 C C . PRO A 1 266 ? -16.156 0.265 43.274 1.00 60.38 266 PRO A C 1
ATOM 2198 O O . PRO A 1 266 ? -16.343 -0.937 43.080 1.00 60.38 266 PRO A O 1
ATOM 2201 N N . ALA A 1 267 ? -16.225 0.828 44.480 1.00 53.47 267 ALA A N 1
ATOM 2202 C CA . ALA A 1 267 ? -16.436 0.041 45.674 1.00 53.47 267 ALA A CA 1
ATOM 2203 C C . ALA A 1 267 ? -17.714 -0.773 45.480 1.00 53.47 267 ALA A C 1
ATOM 2205 O O . ALA A 1 267 ? -18.733 -0.243 45.028 1.00 53.47 267 ALA A O 1
ATOM 2206 N N . SER A 1 268 ? -17.686 -2.039 45.882 1.00 52.91 268 SER A N 1
ATOM 2207 C CA . SER A 1 268 ? -18.864 -2.910 45.972 1.00 52.91 268 SER A CA 1
ATOM 2208 C C . SER A 1 268 ? -20.027 -2.293 46.782 1.00 52.91 268 SER A C 1
ATOM 2210 O O . SER A 1 268 ? -21.122 -2.846 46.810 1.00 52.91 268 SER A O 1
ATOM 2212 N N . SER A 1 269 ? -19.810 -1.130 47.414 1.00 50.06 269 SER A N 1
ATOM 2213 C CA . SER A 1 269 ? -20.749 -0.322 48.190 1.00 50.06 269 SER A CA 1
ATOM 2214 C C . SER A 1 269 ? -21.415 0.857 47.452 1.00 50.06 269 SER A C 1
ATOM 2216 O O . SER A 1 269 ? -22.306 1.484 48.035 1.00 50.06 269 SER A O 1
ATOM 2218 N N . VAL A 1 270 ? -21.056 1.192 46.201 1.00 61.69 270 VAL A N 1
ATOM 2219 C CA . VAL A 1 270 ? -21.742 2.272 45.459 1.00 61.69 270 VAL A CA 1
ATOM 2220 C C . VAL A 1 270 ? -23.122 1.784 45.009 1.00 61.69 270 VAL A C 1
ATOM 2222 O O . VAL A 1 270 ? -23.271 1.108 43.992 1.00 61.69 270 VAL A O 1
ATOM 2225 N N . LYS A 1 271 ? -24.163 2.140 45.770 1.00 68.56 271 LYS A N 1
ATOM 2226 C CA . LYS A 1 271 ? -25.557 1.907 45.373 1.00 68.56 271 LYS A CA 1
ATOM 2227 C C . LYS A 1 271 ? -25.923 2.847 44.226 1.00 68.56 271 LYS A C 1
ATOM 2229 O O . LYS A 1 271 ? -26.215 4.024 44.444 1.00 68.56 271 LYS A O 1
ATOM 2234 N N . TRP A 1 272 ? -25.907 2.322 43.007 1.00 76.94 272 TRP A N 1
ATOM 2235 C CA . TRP A 1 272 ? -26.373 3.045 41.829 1.00 76.94 272 TRP A CA 1
ATOM 2236 C C . TRP A 1 272 ? -27.851 3.432 41.979 1.00 76.94 272 TRP A C 1
ATOM 2238 O O . TRP A 1 272 ? -28.632 2.683 42.575 1.00 76.94 272 TRP A O 1
ATOM 2248 N N . PRO A 1 273 ? -28.255 4.612 41.480 1.00 76.56 273 PRO A N 1
ATOM 2249 C CA . PRO A 1 273 ? -29.643 5.037 41.561 1.00 76.56 273 PRO A CA 1
ATOM 2250 C C . PRO A 1 273 ? -30.537 4.047 40.807 1.00 76.56 273 PRO A C 1
ATOM 2252 O O . PRO A 1 273 ? -30.222 3.656 39.684 1.00 76.56 273 PRO A O 1
ATOM 2255 N N . SER A 1 274 ? -31.669 3.680 41.416 1.00 75.50 274 SER A N 1
ATOM 2256 C CA . SER A 1 274 ? -32.705 2.905 40.731 1.00 75.50 274 SER A CA 1
ATOM 2257 C C . SER A 1 274 ? -33.149 3.666 39.483 1.00 75.50 274 SER A C 1
ATOM 2259 O O . SER A 1 274 ? -33.488 4.853 39.554 1.00 75.50 274 SER A O 1
ATOM 2261 N N . SER A 1 275 ? -33.059 2.998 38.339 1.00 78.19 275 SER A N 1
ATOM 2262 C CA . SER A 1 275 ? -33.174 3.596 37.017 1.00 78.19 275 SER A CA 1
ATOM 2263 C C . SER A 1 275 ? -34.043 2.706 36.129 1.00 78.19 275 SER A C 1
ATOM 2265 O O . SER A 1 275 ? -33.888 1.485 36.174 1.00 78.19 275 SER A O 1
ATOM 2267 N N . PRO A 1 276 ? -34.924 3.291 35.298 1.00 81.12 276 PRO A N 1
ATOM 2268 C CA . PRO A 1 276 ? -35.696 2.540 34.310 1.00 81.12 276 PRO A CA 1
ATOM 2269 C C . PRO A 1 276 ? -34.828 2.020 33.152 1.00 81.12 276 PRO A C 1
ATOM 2271 O O . PRO A 1 276 ? -35.269 1.157 32.398 1.00 81.12 276 PRO A O 1
ATOM 2274 N N . ILE A 1 277 ? -33.607 2.543 33.000 1.00 87.38 277 ILE A N 1
ATOM 2275 C CA . ILE A 1 277 ? -32.652 2.158 31.956 1.00 87.38 277 ILE A CA 1
ATOM 2276 C C . ILE A 1 277 ? -31.400 1.502 32.557 1.00 87.38 277 ILE A C 1
ATOM 2278 O O . ILE A 1 277 ? -31.004 1.863 33.672 1.00 87.38 277 ILE A O 1
ATOM 2282 N N . PRO A 1 278 ? -30.745 0.570 31.838 1.00 88.12 278 PRO A N 1
ATOM 2283 C CA . PRO A 1 278 ? -29.574 -0.132 32.352 1.00 88.12 278 PRO A CA 1
ATOM 2284 C C . PRO A 1 278 ? -28.383 0.813 32.563 1.00 88.12 278 PRO A C 1
ATOM 2286 O O . PRO A 1 278 ? -28.088 1.667 31.719 1.00 88.12 278 PRO A O 1
ATOM 2289 N N . ILE A 1 279 ? -27.691 0.623 33.691 1.00 86.94 279 ILE A N 1
ATOM 2290 C CA . ILE A 1 279 ? -26.456 1.322 34.061 1.00 86.94 279 ILE A CA 1
ATOM 2291 C C . ILE A 1 279 ? -25.334 0.282 34.118 1.00 86.94 279 ILE A C 1
ATOM 2293 O O . ILE A 1 279 ? -25.343 -0.587 34.986 1.00 86.94 279 ILE A O 1
ATOM 2297 N N . ASN A 1 280 ? -24.366 0.387 33.209 1.00 87.38 280 ASN A N 1
ATOM 2298 C CA . ASN A 1 280 ? -23.210 -0.504 33.140 1.00 87.38 280 ASN A CA 1
ATOM 2299 C C . ASN A 1 280 ? -21.960 0.234 33.612 1.00 87.38 280 ASN A C 1
ATOM 2301 O O . ASN A 1 280 ? -21.689 1.339 33.148 1.00 87.38 280 ASN A O 1
ATOM 2305 N N . VAL A 1 281 ? -21.178 -0.383 34.493 1.00 84.50 281 VAL A N 1
ATOM 2306 C CA . VAL A 1 281 ? -19.913 0.179 34.984 1.00 84.50 281 VAL A CA 1
ATOM 2307 C C . VAL A 1 281 ? -18.771 -0.657 34.433 1.00 84.50 281 VAL A C 1
ATOM 2309 O O . VAL A 1 281 ? -18.759 -1.874 34.602 1.00 84.50 281 VAL A O 1
ATOM 2312 N N . ILE A 1 282 ? -17.830 -0.008 33.757 1.00 84.69 282 ILE A N 1
ATOM 2313 C CA . ILE A 1 282 ? -16.674 -0.643 33.128 1.00 84.69 282 ILE A CA 1
ATOM 2314 C C . ILE A 1 282 ? -15.422 -0.064 33.775 1.00 84.69 282 ILE A C 1
ATOM 2316 O O . ILE A 1 282 ? -15.199 1.142 33.702 1.00 84.69 282 ILE A O 1
ATOM 2320 N N . GLN A 1 283 ? -14.597 -0.913 34.386 1.00 79.62 283 GLN A N 1
ATOM 2321 C CA . GLN A 1 283 ? -13.274 -0.502 34.847 1.00 79.62 283 GLN A CA 1
ATOM 2322 C C . GLN A 1 283 ? -12.366 -0.307 33.631 1.00 79.62 283 GLN A C 1
ATOM 2324 O O . GLN A 1 283 ? -12.199 -1.229 32.827 1.00 79.62 283 GLN A O 1
ATOM 2329 N N . ALA A 1 284 ? -11.778 0.879 33.493 1.00 72.44 284 ALA A N 1
ATOM 2330 C CA . ALA A 1 284 ? -10.752 1.113 32.492 1.00 72.44 284 ALA A CA 1
ATOM 2331 C C . ALA A 1 284 ? -9.533 0.242 32.831 1.00 72.44 284 ALA A C 1
ATOM 2333 O O . ALA A 1 284 ? -9.023 0.273 33.953 1.00 72.44 284 ALA A O 1
ATOM 2334 N N . GLN A 1 285 ? -9.085 -0.577 31.879 1.00 64.38 285 GLN A N 1
ATOM 2335 C CA . GLN A 1 285 ? -7.840 -1.318 32.041 1.00 64.38 285 GLN A CA 1
ATOM 2336 C C . GLN A 1 285 ? -6.679 -0.334 31.892 1.00 64.38 285 GLN A C 1
ATOM 2338 O O . GLN A 1 285 ? -6.479 0.207 30.806 1.00 64.38 285 GLN A O 1
ATOM 2343 N N . HIS A 1 286 ? -5.917 -0.115 32.965 1.00 54.72 286 HIS A N 1
ATOM 2344 C CA . HIS A 1 286 ? -4.583 0.467 32.847 1.00 54.72 286 HIS A CA 1
ATOM 2345 C C . HIS A 1 286 ? -3.717 -0.542 32.080 1.00 54.72 286 HIS A C 1
ATOM 2347 O O . HIS A 1 286 ? -3.422 -1.620 32.597 1.00 54.72 286 HIS A O 1
ATOM 2353 N N . LYS A 1 287 ? -3.398 -0.227 30.825 1.00 41.25 287 LYS A N 1
ATOM 2354 C CA . LYS A 1 287 ? -2.395 -0.931 30.021 1.00 41.25 287 LYS A CA 1
ATOM 2355 C C . LYS A 1 287 ? -1.131 -0.100 29.949 1.00 41.25 287 LYS A C 1
ATOM 2357 O O . LYS A 1 287 ? -1.273 1.136 29.823 1.00 41.25 287 LYS A O 1
#

Radius of gyration: 33.58 Å; chains: 1; bounding box: 87×54×87 Å